Protein AF-A0A2V2DR79-F1 (afdb_monomer)

Radius of gyration: 22.85 Å; Cα contacts (8 Å, |Δi|>4): 329; chains: 1; bounding box: 55×42×64 Å

Mean predicted aligned error: 13.03 Å

Nearest PDB structures (foldseek):
  3mml-assembly2_E  TM=5.835E-01  e=1.183E-01  Mycolicibacterium smegmatis MC2 155
  5dud-assembly1_A  TM=5.842E-01  e=5.275E-01  Escherichia coli K-12
  5dud-assembly2_C  TM=5.756E-01  e=8.085E-01  Escherichia coli K-12
  3va7-assembly1_A  TM=4.469E-01  e=8.466E+00  Kluyveromyces lactis NRRL Y-1140

Sequence (185 aa):
MRKRQKTACKAVLAIAACAVLLAGCGDAAGSGGDGSVAVSQSAVQDTNSVATGAYPNDVKPMSNGKKARFMVNGEEVVLLLYQNSAADALLERTPLELSFFEASEGELQTDQLEEPLSLGKEQPGYDPIAGEAVLYAKWENLVIFTEDMPYSEDVVPIGVVISGLDVISNQTEDFTAILEQVTEE

Secondary structure (DSSP, 8-state):
--PPP---PPP-----------------------------------TTPPP--B-TTSPPP---S-EEEEEETTEEEEEEE-SSHHHHHHHTT-SEEEEEEEEETTEEEEPPPSS----TT----BB--TTEEEEETTTTEEEEESS----BTTEEEEEEEEE-HHHHHT--S-EEEEEEE----

pLDDT: mean 82.23, std 23.33, range [33.09, 98.75]

Structure (mmCIF, N/CA/C/O backbone):
data_AF-A0A2V2DR79-F1
#
_entry.id   AF-A0A2V2DR79-F1
#
loop_
_atom_site.group_PDB
_atom_site.id
_atom_site.type_symbol
_atom_site.label_atom_id
_atom_site.label_alt_id
_atom_site.label_comp_id
_atom_site.label_asym_id
_atom_site.label_entity_id
_atom_site.label_seq_id
_atom_site.pdbx_PDB_ins_code
_atom_site.Cartn_x
_atom_site.Cartn_y
_atom_site.Cartn_z
_atom_site.occupancy
_atom_site.B_iso_or_equiv
_atom_site.auth_seq_id
_atom_site.auth_comp_id
_atom_site.auth_asym_id
_atom_site.auth_atom_id
_atom_site.pdbx_PDB_model_num
ATOM 1 N N . MET A 1 1 ? -33.189 14.005 4.086 1.00 44.81 1 MET A N 1
ATOM 2 C CA . MET A 1 1 ? -34.039 12.802 3.927 1.00 44.81 1 MET A CA 1
ATOM 3 C C . MET A 1 1 ? -34.593 12.725 2.508 1.00 44.81 1 MET A C 1
ATOM 5 O O . MET A 1 1 ? -35.589 13.370 2.204 1.00 44.81 1 MET A O 1
ATOM 9 N N . ARG A 1 2 ? -33.936 11.981 1.614 1.00 42.50 2 ARG A N 1
ATOM 10 C CA . ARG A 1 2 ? -34.437 11.701 0.259 1.00 42.50 2 ARG A CA 1
ATOM 11 C C . ARG A 1 2 ? -34.316 10.196 0.027 1.00 42.50 2 ARG A C 1
ATOM 13 O O . ARG A 1 2 ? -33.215 9.683 -0.111 1.00 42.50 2 ARG A O 1
ATOM 20 N N . LYS A 1 3 ? -35.451 9.492 0.073 1.00 43.06 3 LYS A N 1
ATOM 21 C CA . LYS A 1 3 ? -35.553 8.056 -0.222 1.00 43.06 3 LYS A CA 1
ATOM 22 C C . LYS A 1 3 ? -35.271 7.851 -1.713 1.00 43.06 3 LYS A C 1
ATOM 24 O O . LYS A 1 3 ? -36.004 8.399 -2.531 1.00 43.06 3 LYS A O 1
ATOM 29 N N . ARG A 1 4 ? -34.249 7.068 -2.067 1.00 51.09 4 ARG A N 1
ATOM 30 C CA . ARG A 1 4 ? -34.073 6.546 -3.431 1.00 51.09 4 ARG A CA 1
ATOM 31 C C . ARG A 1 4 ? -34.519 5.087 -3.453 1.00 51.09 4 ARG A C 1
ATOM 33 O O . ARG A 1 4 ? -34.063 4.269 -2.659 1.00 51.09 4 ARG A O 1
ATOM 40 N N . GLN A 1 5 ? -35.519 4.826 -4.287 1.00 48.59 5 GLN A N 1
ATOM 41 C CA . GLN A 1 5 ? -36.174 3.536 -4.463 1.00 48.59 5 GLN A CA 1
ATOM 42 C C . GLN A 1 5 ? -35.228 2.555 -5.166 1.00 48.59 5 GLN A C 1
ATOM 44 O O . GLN A 1 5 ? -34.562 2.919 -6.131 1.00 48.59 5 GLN A O 1
ATOM 49 N N . LYS A 1 6 ? -35.186 1.314 -4.670 1.00 44.12 6 LYS A N 1
ATOM 50 C CA . LYS A 1 6 ? -34.455 0.192 -5.266 1.00 44.12 6 LYS A CA 1
ATOM 51 C C . LYS A 1 6 ? -35.309 -0.407 -6.383 1.00 44.12 6 LYS A C 1
ATOM 53 O O . LYS A 1 6 ? -36.375 -0.953 -6.099 1.00 44.12 6 LYS A O 1
ATOM 58 N N . THR A 1 7 ? -34.855 -0.322 -7.628 1.00 49.53 7 THR A N 1
ATOM 59 C CA . THR A 1 7 ? -35.484 -1.017 -8.758 1.00 49.53 7 THR A CA 1
ATOM 60 C C . THR A 1 7 ? -34.691 -2.288 -9.037 1.00 49.53 7 THR A C 1
ATOM 62 O O . THR A 1 7 ? -33.569 -2.237 -9.526 1.00 49.53 7 THR A O 1
ATOM 65 N N . ALA A 1 8 ? -35.266 -3.434 -8.674 1.00 47.78 8 ALA A N 1
ATOM 66 C CA . ALA A 1 8 ? -34.736 -4.750 -9.002 1.00 47.78 8 ALA A CA 1
ATOM 67 C C . ALA A 1 8 ? -35.090 -5.094 -10.457 1.00 47.78 8 ALA A C 1
ATOM 69 O O . ALA A 1 8 ? -36.268 -5.262 -10.778 1.00 47.78 8 ALA A O 1
ATOM 70 N N . CYS A 1 9 ? -34.089 -5.225 -11.329 1.00 42.16 9 CYS A N 1
ATOM 71 C CA . CYS A 1 9 ? -34.274 -5.818 -12.652 1.00 42.16 9 CYS A CA 1
ATOM 72 C C . CYS A 1 9 ? -34.035 -7.327 -12.571 1.00 42.16 9 CYS A C 1
ATOM 74 O O . CYS A 1 9 ? -32.964 -7.797 -12.195 1.00 42.16 9 CYS A O 1
ATOM 76 N N . LYS A 1 10 ? -35.096 -8.071 -12.885 1.00 38.59 10 LYS A N 1
ATOM 77 C CA . LYS A 1 10 ? -35.141 -9.529 -12.959 1.00 38.59 10 LYS A CA 1
ATOM 78 C C . LYS A 1 10 ? -34.387 -10.044 -14.188 1.00 38.59 10 LYS A C 1
ATOM 80 O O . LYS A 1 10 ? -34.342 -9.390 -15.225 1.00 38.59 10 LYS A O 1
ATOM 85 N N . ALA A 1 11 ? -33.870 -11.254 -14.014 1.00 40.09 11 ALA A N 1
ATOM 86 C CA . ALA A 1 11 ? -33.140 -12.090 -14.952 1.00 40.09 11 ALA A CA 1
ATOM 87 C C . ALA A 1 11 ? -33.755 -12.215 -16.356 1.00 40.09 11 ALA A C 1
ATOM 89 O O . ALA A 1 11 ? -34.973 -12.325 -16.502 1.00 40.09 11 ALA A O 1
ATOM 90 N N . VAL A 1 12 ? -32.884 -12.364 -17.358 1.00 47.16 12 VAL A N 1
ATOM 91 C CA . VAL A 1 12 ? -33.194 -13.072 -18.605 1.00 47.16 12 VAL A CA 1
ATOM 92 C C . VAL A 1 12 ? -32.067 -14.064 -18.884 1.00 47.16 12 VAL A C 1
ATOM 94 O O . VAL A 1 12 ? -30.929 -13.696 -19.151 1.00 47.16 12 VAL A O 1
ATOM 97 N N . LEU A 1 13 ? -32.429 -15.339 -18.772 1.00 37.78 13 LEU A N 1
ATOM 98 C CA . LEU A 1 13 ? -31.676 -16.513 -19.186 1.00 37.78 13 LEU A CA 1
ATOM 99 C C . LEU A 1 13 ? -31.891 -16.687 -20.699 1.00 37.78 13 LEU A C 1
ATOM 101 O O . LEU A 1 13 ? -33.039 -16.789 -21.130 1.00 37.78 13 LEU A O 1
ATOM 105 N N . ALA A 1 14 ? -30.828 -16.743 -21.500 1.00 42.12 14 ALA A N 1
ATOM 106 C CA . ALA A 1 14 ? -30.919 -17.116 -22.912 1.00 42.12 14 ALA A CA 1
ATOM 107 C C . ALA A 1 14 ? -29.910 -18.229 -23.215 1.00 42.12 14 ALA A C 1
ATOM 109 O O . ALA A 1 14 ? -28.708 -18.008 -23.321 1.00 42.12 14 ALA A O 1
ATOM 110 N N . ILE A 1 15 ? -30.443 -19.445 -23.316 1.00 44.50 15 ILE A N 1
ATOM 111 C CA . ILE A 1 15 ? -29.767 -20.636 -23.821 1.00 44.50 15 ILE A CA 1
ATOM 112 C C . ILE A 1 15 ? -29.844 -20.572 -25.348 1.00 44.50 15 ILE A C 1
ATOM 114 O O . ILE A 1 15 ? -30.942 -20.548 -25.901 1.00 44.50 15 ILE A O 1
ATOM 118 N N . ALA A 1 16 ? -28.702 -20.590 -26.030 1.00 50.94 16 ALA A N 1
ATOM 119 C CA . ALA A 1 16 ? -28.640 -20.847 -27.465 1.00 50.94 16 ALA A CA 1
ATOM 120 C C . ALA A 1 16 ? -27.524 -21.859 -27.744 1.00 50.94 16 ALA A C 1
ATOM 122 O O . ALA A 1 16 ? -26.346 -21.522 -27.815 1.00 50.94 16 ALA A O 1
ATOM 123 N N . ALA A 1 17 ? -27.924 -23.123 -27.868 1.00 42.44 17 ALA A N 1
ATOM 124 C CA . ALA A 1 17 ? -27.109 -24.180 -28.439 1.00 42.44 17 ALA A CA 1
ATOM 125 C C . ALA A 1 17 ? -27.241 -24.127 -29.968 1.00 42.44 17 ALA A C 1
ATOM 127 O O . ALA A 1 17 ? -28.353 -24.194 -30.487 1.00 42.44 17 ALA A O 1
ATOM 128 N N . CYS A 1 18 ? -26.119 -24.061 -30.682 1.00 42.16 18 CYS A N 1
ATOM 129 C CA . CYS A 1 18 ? -26.051 -24.422 -32.094 1.00 42.16 18 CYS A CA 1
ATOM 130 C C . CYS A 1 18 ? -24.764 -25.212 -32.317 1.00 42.16 18 CYS A C 1
ATOM 132 O O . CYS A 1 18 ? -23.662 -24.723 -32.082 1.00 42.16 18 CYS A O 1
ATOM 134 N N . ALA A 1 19 ? -24.937 -26.465 -32.713 1.00 47.09 19 ALA A N 1
ATOM 135 C CA . ALA A 1 19 ? -23.873 -27.399 -33.014 1.00 47.09 19 ALA A CA 1
ATOM 136 C C . ALA A 1 19 ? -23.639 -27.487 -34.532 1.00 47.09 19 ALA A C 1
ATOM 138 O O . ALA A 1 19 ? -24.543 -27.226 -35.322 1.00 47.09 19 ALA A O 1
ATOM 139 N N . VAL A 1 20 ? -22.459 -28.026 -34.863 1.00 48.06 20 VAL A N 1
ATOM 140 C CA . VAL A 1 20 ? -22.104 -28.807 -36.066 1.00 48.06 20 VAL A CA 1
ATOM 141 C C . VAL A 1 20 ? -21.301 -28.099 -37.180 1.00 48.06 20 VAL A C 1
ATOM 143 O O . VAL A 1 20 ? -21.844 -27.449 -38.061 1.00 48.06 20 VAL A O 1
ATOM 146 N N . LEU A 1 21 ? -19.985 -28.375 -37.107 1.00 46.75 21 LEU A N 1
ATOM 147 C CA . LEU A 1 21 ? -19.010 -28.851 -38.115 1.00 46.75 21 LEU A CA 1
ATOM 148 C C . LEU A 1 21 ? -18.843 -28.130 -39.464 1.00 46.75 21 LEU A C 1
ATOM 150 O O . LEU A 1 21 ? -19.772 -28.060 -40.257 1.00 46.75 21 LEU A O 1
ATOM 154 N N . LEU A 1 22 ? -17.577 -27.855 -39.812 1.00 51.50 22 LEU A N 1
ATOM 155 C CA . LEU A 1 22 ? -16.929 -28.387 -41.022 1.00 51.50 22 LEU A CA 1
ATOM 156 C C . LEU A 1 22 ? -15.400 -28.245 -40.941 1.00 51.50 22 LEU A C 1
ATOM 158 O O . LEU A 1 22 ? -14.863 -27.260 -40.442 1.00 51.50 22 LEU A O 1
ATOM 162 N N . ALA A 1 23 ? -14.730 -29.294 -41.407 1.00 53.31 23 ALA A N 1
ATOM 163 C CA . ALA A 1 23 ? -13.290 -29.472 -41.456 1.00 53.31 23 ALA A CA 1
ATOM 164 C C . ALA A 1 23 ? -12.606 -28.545 -42.473 1.00 53.31 23 ALA A C 1
ATOM 166 O O . ALA A 1 23 ? -13.157 -28.255 -43.533 1.00 53.31 23 ALA A O 1
ATOM 167 N N . GLY A 1 24 ? -11.358 -28.180 -42.181 1.00 48.56 24 GLY A N 1
ATOM 168 C CA . GLY A 1 24 ? -10.431 -27.580 -43.135 1.00 48.56 24 GLY A CA 1
ATOM 169 C C . GLY A 1 24 ? -8.993 -27.923 -42.757 1.00 48.56 24 GLY A C 1
ATOM 170 O O . GLY A 1 24 ? -8.372 -27.204 -41.984 1.00 48.56 24 GLY A O 1
ATOM 171 N N . CYS A 1 25 ? -8.478 -29.039 -43.280 1.00 55.59 25 CYS A N 1
ATOM 172 C CA . CYS A 1 25 ? -7.040 -29.301 -43.336 1.00 55.59 25 CYS A CA 1
ATOM 173 C C . CYS A 1 25 ? -6.452 -28.484 -44.489 1.00 55.59 25 CYS A C 1
ATOM 175 O O . CYS A 1 25 ? -6.919 -28.595 -45.622 1.00 55.59 25 CYS A O 1
ATOM 177 N N . GLY A 1 26 ? -5.431 -27.685 -44.201 1.00 45.34 26 GLY A N 1
ATOM 178 C CA . GLY A 1 26 ? -4.608 -27.021 -45.201 1.00 45.34 26 GLY A CA 1
ATOM 179 C C . GLY A 1 26 ? -3.142 -27.241 -44.865 1.00 45.34 26 GLY A C 1
ATOM 180 O O . GLY A 1 26 ? -2.595 -26.534 -44.026 1.00 45.34 26 GLY A O 1
ATOM 181 N N . ASP A 1 27 ? -2.528 -28.229 -45.512 1.00 40.53 27 ASP A N 1
ATOM 182 C CA . ASP A 1 27 ? -1.080 -28.393 -45.589 1.00 40.53 27 ASP A CA 1
ATOM 183 C C . ASP A 1 27 ? -0.526 -27.453 -46.669 1.00 40.53 27 ASP A C 1
ATOM 185 O O . ASP A 1 27 ? -0.927 -27.524 -47.832 1.00 40.53 27 ASP A O 1
ATOM 189 N N . ALA A 1 28 ? 0.435 -26.605 -46.308 1.00 47.38 28 ALA A N 1
ATOM 190 C CA . ALA A 1 28 ? 1.326 -25.966 -47.268 1.00 47.38 28 ALA A CA 1
ATOM 191 C C . ALA A 1 28 ? 2.752 -25.975 -46.711 1.00 47.38 28 ALA A C 1
ATOM 193 O O . ALA A 1 28 ? 3.119 -25.186 -45.842 1.00 47.38 28 ALA A O 1
ATOM 194 N N . ALA A 1 29 ? 3.550 -26.905 -47.229 1.00 39.22 29 ALA A N 1
ATOM 195 C CA . ALA A 1 29 ? 4.990 -26.936 -47.064 1.00 39.22 29 ALA A CA 1
ATOM 196 C C . ALA A 1 29 ? 5.635 -25.771 -47.835 1.00 39.22 29 ALA A C 1
ATOM 198 O O . ALA A 1 29 ? 5.405 -25.605 -49.032 1.00 39.22 29 ALA A O 1
ATOM 199 N N . GLY A 1 30 ? 6.488 -25.006 -47.155 1.00 38.94 30 GLY A N 1
ATOM 200 C CA . GLY A 1 30 ? 7.376 -24.008 -47.744 1.00 38.94 30 GLY A CA 1
ATOM 201 C C . GLY A 1 30 ? 8.691 -23.996 -46.971 1.00 38.94 30 GLY A C 1
ATOM 202 O O . GLY A 1 30 ? 8.726 -23.610 -45.808 1.00 38.94 30 GLY A O 1
ATOM 203 N N . SER A 1 31 ? 9.750 -24.492 -47.607 1.00 39.44 31 SER A N 1
ATOM 204 C CA . SER A 1 31 ? 11.113 -24.573 -47.079 1.00 39.44 31 SER A CA 1
ATOM 205 C C . SER A 1 31 ? 11.863 -23.260 -47.329 1.00 39.44 31 SER A C 1
ATOM 207 O O . SER A 1 31 ? 11.771 -22.704 -48.422 1.00 39.44 31 SER A O 1
ATOM 209 N N . GLY A 1 32 ? 12.632 -22.795 -46.344 1.00 37.03 32 GLY A N 1
ATOM 210 C CA . GLY A 1 32 ? 13.572 -21.681 -46.483 1.00 37.03 32 GLY A CA 1
ATOM 211 C C . GLY A 1 32 ? 14.070 -21.222 -45.116 1.00 37.03 32 GLY A C 1
ATOM 212 O O . GLY A 1 32 ? 13.336 -20.565 -44.387 1.00 37.03 32 GLY A O 1
ATOM 213 N N . GLY A 1 33 ? 15.280 -21.636 -44.742 1.00 38.00 33 GLY A N 1
ATOM 214 C CA . GLY A 1 33 ? 15.906 -21.258 -43.478 1.00 38.00 33 GLY A CA 1
ATOM 215 C C . GLY A 1 33 ? 16.548 -19.874 -43.521 1.00 38.00 33 GLY A C 1
ATOM 216 O O . GLY A 1 33 ? 16.983 -19.437 -44.5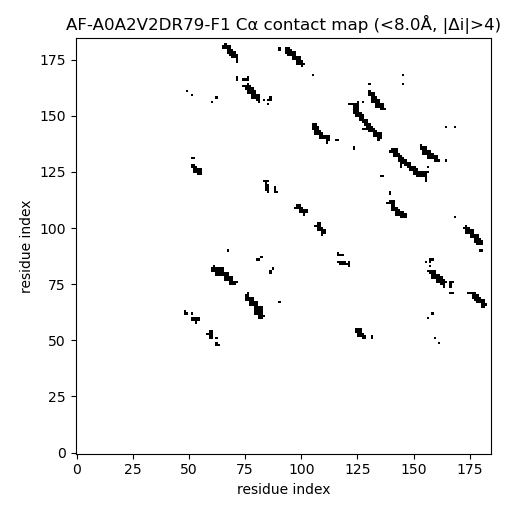78 1.00 38.00 33 GLY A O 1
ATOM 217 N N . ASP A 1 34 ? 16.653 -19.236 -42.358 1.00 36.34 34 ASP A N 1
ATOM 218 C CA . ASP A 1 34 ? 17.913 -18.670 -41.874 1.00 36.34 34 ASP A CA 1
ATOM 219 C C . ASP A 1 34 ? 17.830 -18.442 -40.357 1.00 36.34 34 ASP A C 1
ATOM 221 O O . ASP A 1 34 ? 16.747 -18.286 -39.790 1.00 36.34 34 ASP A O 1
ATOM 225 N N . GLY A 1 35 ? 18.977 -18.520 -39.692 1.00 49.31 35 GLY A N 1
ATOM 226 C CA . GLY A 1 35 ? 19.085 -18.588 -38.241 1.00 49.31 35 GLY A CA 1
ATOM 227 C C . GLY A 1 35 ? 18.548 -17.355 -37.515 1.00 49.31 35 GLY A C 1
ATOM 228 O O . GLY A 1 35 ? 19.025 -16.240 -37.697 1.00 49.31 35 GLY A O 1
ATOM 229 N N . SER A 1 36 ? 17.643 -17.590 -36.571 1.00 43.09 36 SER A N 1
ATOM 230 C CA . SER A 1 36 ? 17.577 -16.804 -35.347 1.00 43.09 36 SER A CA 1
ATOM 231 C C . SER A 1 36 ? 17.195 -17.742 -34.216 1.00 43.09 36 SER A C 1
ATOM 233 O O . SER A 1 36 ? 16.209 -18.476 -34.293 1.00 43.09 36 SER A O 1
ATOM 235 N N . VAL A 1 37 ? 18.043 -17.777 -33.196 1.00 40.97 37 VAL A N 1
ATOM 236 C CA . VAL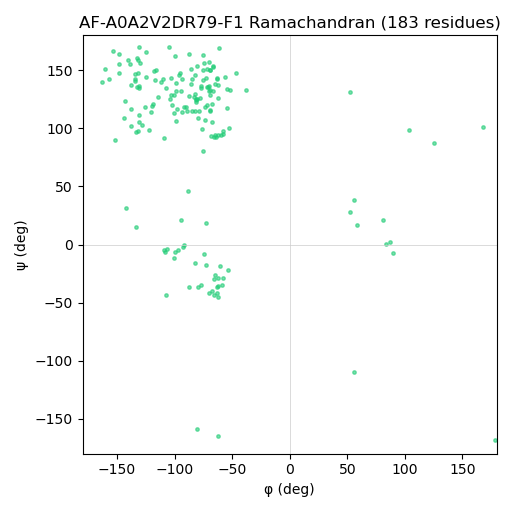 A 1 37 ? 17.829 -18.511 -31.956 1.00 40.97 37 VAL A CA 1
ATOM 237 C C . VAL A 1 37 ? 16.560 -17.983 -31.291 1.00 40.97 37 VAL A C 1
ATOM 239 O O . VAL A 1 37 ? 16.576 -16.992 -30.569 1.00 40.97 37 VAL A O 1
ATOM 242 N N . ALA A 1 38 ? 15.433 -18.642 -31.553 1.00 40.41 38 ALA A N 1
ATOM 243 C CA . ALA A 1 38 ? 14.236 -18.481 -30.752 1.00 40.41 38 ALA A CA 1
ATOM 244 C C . ALA A 1 38 ? 14.569 -19.012 -29.354 1.00 40.41 38 ALA A C 1
ATOM 246 O O . ALA A 1 38 ? 14.511 -20.218 -29.100 1.00 40.41 38 ALA A O 1
ATOM 247 N N . VAL A 1 39 ? 14.973 -18.109 -28.455 1.00 33.09 39 VAL A N 1
ATOM 248 C CA . VAL A 1 39 ? 14.897 -18.352 -27.018 1.00 33.09 39 VAL A CA 1
ATOM 249 C C . VAL A 1 39 ? 13.429 -18.636 -26.756 1.00 33.09 39 VAL A C 1
ATOM 251 O O . VAL A 1 39 ? 12.594 -17.737 -26.706 1.00 33.09 39 VAL A O 1
ATOM 254 N N . SER A 1 40 ? 13.113 -19.924 -26.689 1.00 39.50 40 SER A N 1
ATOM 255 C CA . SER A 1 40 ? 11.852 -20.404 -26.165 1.00 39.50 40 SER A CA 1
ATOM 256 C C . SER A 1 40 ? 11.868 -19.994 -24.705 1.00 39.50 40 SER A C 1
ATOM 258 O O . SER A 1 40 ? 12.469 -20.663 -23.867 1.00 39.50 40 SER A O 1
ATOM 260 N N . GLN A 1 41 ? 11.308 -18.820 -24.421 1.00 41.41 41 GLN A N 1
ATOM 261 C CA . GLN A 1 41 ? 10.982 -18.432 -23.068 1.00 41.41 41 GLN A CA 1
ATOM 262 C C . GLN A 1 41 ? 9.896 -19.405 -22.639 1.00 41.41 41 GLN A C 1
ATOM 264 O O . GLN A 1 41 ? 8.719 -19.238 -22.951 1.00 41.41 41 GLN A O 1
ATOM 269 N N . SER A 1 42 ? 10.334 -20.494 -22.012 1.00 43.34 42 SER A N 1
ATOM 270 C CA . SER A 1 42 ? 9.476 -21.356 -21.227 1.00 43.34 42 SER A CA 1
ATOM 271 C C . SER A 1 42 ? 8.757 -20.446 -20.245 1.00 43.34 42 SER A C 1
ATOM 273 O O . SER A 1 42 ? 9.339 -20.003 -19.256 1.00 43.34 42 SER A O 1
ATOM 275 N N . ALA A 1 43 ? 7.509 -20.112 -20.561 1.00 46.62 43 ALA A N 1
ATOM 276 C CA . ALA A 1 43 ? 6.583 -19.571 -19.597 1.00 46.62 43 ALA A CA 1
ATOM 277 C C . ALA A 1 43 ? 6.402 -20.671 -18.552 1.00 46.62 43 ALA A C 1
ATOM 279 O O . ALA A 1 43 ? 5.630 -21.612 -18.735 1.00 46.62 43 ALA A O 1
ATOM 280 N N . VAL A 1 44 ? 7.189 -20.591 -17.483 1.00 39.72 44 VAL A N 1
ATOM 281 C CA . VAL A 1 44 ? 6.807 -21.171 -16.205 1.00 39.72 44 VAL A CA 1
ATOM 282 C C . VAL A 1 44 ? 5.489 -20.502 -15.841 1.00 39.72 44 VAL A C 1
ATOM 284 O O . VAL A 1 44 ? 5.451 -19.366 -15.380 1.00 39.72 44 VAL A O 1
ATOM 287 N N . GLN A 1 45 ? 4.386 -21.166 -16.181 1.00 41.31 45 GLN A N 1
ATOM 288 C CA . GLN A 1 45 ? 3.083 -20.817 -15.649 1.00 41.31 45 GLN A CA 1
ATOM 289 C C . GLN A 1 45 ? 3.122 -21.181 -14.170 1.00 41.31 45 GLN A C 1
ATOM 291 O O . GLN A 1 45 ? 2.938 -22.336 -13.793 1.00 41.31 45 GLN A O 1
ATOM 296 N N . ASP A 1 46 ? 3.467 -20.185 -13.362 1.00 40.72 46 ASP A N 1
ATOM 297 C CA . ASP A 1 46 ? 3.451 -20.254 -11.913 1.00 40.72 46 ASP A CA 1
ATOM 298 C C . ASP A 1 46 ? 1.982 -20.373 -11.488 1.00 40.72 46 ASP A C 1
ATOM 300 O O . ASP A 1 46 ? 1.194 -19.432 -11.606 1.00 40.72 46 ASP A O 1
ATOM 304 N N . THR A 1 47 ? 1.567 -21.565 -11.065 1.00 38.59 47 THR A N 1
ATOM 305 C CA . THR A 1 47 ? 0.163 -21.910 -10.781 1.00 38.59 47 THR A CA 1
ATOM 306 C C . THR A 1 47 ? -0.385 -21.269 -9.495 1.00 38.59 47 THR A C 1
ATOM 308 O O . THR A 1 47 ? -1.394 -21.730 -8.976 1.00 38.59 47 THR A O 1
ATOM 311 N N . ASN A 1 48 ? 0.266 -20.214 -8.991 1.00 56.59 48 ASN A N 1
ATOM 312 C CA . ASN A 1 48 ? -0.068 -19.475 -7.768 1.00 56.59 48 ASN A CA 1
ATOM 313 C C . ASN A 1 48 ? -0.055 -17.939 -7.952 1.00 56.59 48 ASN A C 1
ATOM 315 O O . ASN A 1 48 ? -0.021 -17.207 -6.966 1.00 56.59 48 ASN A O 1
ATOM 319 N N . SER A 1 49 ? -0.057 -17.422 -9.186 1.00 73.81 49 SER A N 1
ATOM 320 C CA . SER A 1 49 ? -0.031 -15.968 -9.413 1.00 73.81 49 SER A CA 1
ATOM 321 C C . SER A 1 49 ? -1.373 -15.320 -9.038 1.00 73.81 49 SER A C 1
ATOM 323 O O . SER A 1 49 ? -2.421 -15.675 -9.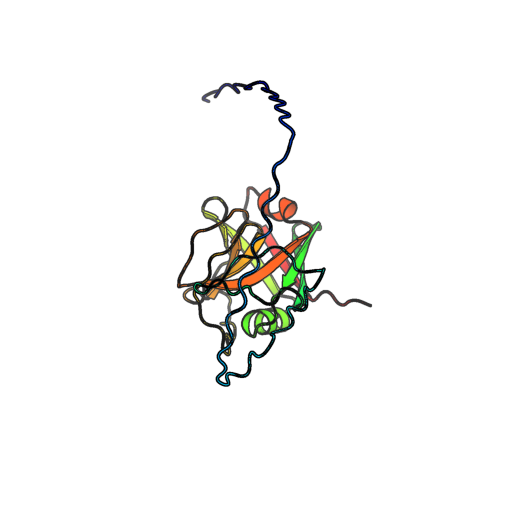580 1.00 73.81 49 SER A O 1
ATOM 325 N N . VAL A 1 50 ? -1.333 -14.383 -8.085 1.00 89.56 50 VAL A N 1
ATOM 326 C CA . VAL A 1 50 ? -2.469 -13.527 -7.705 1.00 89.56 50 VAL A CA 1
ATOM 327 C C . VAL A 1 50 ? -2.763 -12.555 -8.852 1.00 89.56 50 VAL A C 1
ATOM 329 O O . VAL A 1 50 ? -1.863 -12.204 -9.614 1.00 89.56 50 VAL A O 1
ATOM 332 N N . ALA A 1 51 ? -4.020 -12.135 -9.010 1.00 94.19 51 ALA A N 1
ATOM 333 C CA . ALA A 1 51 ? -4.348 -11.075 -9.957 1.00 94.19 51 ALA A CA 1
ATOM 334 C C . ALA A 1 51 ? -3.636 -9.772 -9.555 1.00 94.19 51 ALA A C 1
ATOM 336 O O . ALA A 1 51 ? -3.601 -9.417 -8.381 1.00 94.19 51 ALA A O 1
ATOM 337 N N . THR A 1 52 ? -3.076 -9.078 -10.539 1.00 96.94 52 THR A N 1
ATOM 338 C CA . THR A 1 52 ? -2.360 -7.809 -10.367 1.00 96.94 52 THR A CA 1
ATOM 339 C C . THR A 1 52 ? -2.704 -6.882 -11.522 1.00 96.94 52 THR A C 1
ATOM 341 O O . THR A 1 52 ? -3.030 -7.363 -12.623 1.00 96.94 52 THR A O 1
ATOM 344 N N . GLY A 1 53 ? -2.500 -5.590 -11.300 1.00 97.12 53 GLY A N 1
ATOM 345 C CA . GLY A 1 53 ? -2.309 -4.597 -12.339 1.00 97.12 53 GLY A CA 1
ATOM 346 C C . GLY A 1 53 ? -1.063 -4.837 -13.191 1.00 97.12 53 GLY A C 1
ATOM 347 O O . GLY A 1 53 ? -0.478 -5.936 -13.208 1.00 97.12 53 GLY A O 1
ATOM 348 N N . ALA A 1 54 ? -0.673 -3.810 -13.941 1.00 97.25 54 ALA A N 1
ATOM 349 C CA . ALA A 1 54 ? 0.450 -3.887 -14.866 1.00 97.25 54 ALA A CA 1
ATOM 350 C C . ALA A 1 54 ? 1.202 -2.558 -15.021 1.00 97.25 54 ALA A C 1
ATOM 352 O O . ALA A 1 54 ? 0.672 -1.466 -14.835 1.00 97.25 54 ALA A O 1
ATOM 353 N N . TYR A 1 55 ? 2.467 -2.667 -15.416 1.00 95.81 55 TYR A N 1
ATOM 354 C CA . TYR A 1 55 ? 3.254 -1.556 -15.945 1.00 95.81 55 TYR A CA 1
ATOM 355 C C . TYR A 1 55 ? 2.823 -1.234 -17.396 1.00 95.81 55 TYR A C 1
ATOM 357 O O . TYR A 1 55 ? 2.271 -2.111 -18.062 1.00 95.81 55 TYR A O 1
ATOM 365 N N . PRO A 1 56 ? 3.165 -0.053 -17.963 1.00 91.44 56 PRO A N 1
ATOM 366 C CA . PRO A 1 56 ? 2.766 0.363 -19.323 1.00 91.44 56 PRO A CA 1
ATOM 367 C C . PRO A 1 56 ? 3.095 -0.602 -20.468 1.00 91.44 56 PRO A C 1
ATOM 369 O O . PRO A 1 56 ? 2.503 -0.520 -21.538 1.00 91.44 56 PRO A O 1
ATOM 372 N N . ASN A 1 57 ? 4.067 -1.492 -20.265 1.00 92.31 57 ASN A N 1
ATOM 373 C CA . ASN A 1 57 ? 4.479 -2.498 -21.245 1.00 92.31 57 ASN A CA 1
ATOM 374 C C . ASN A 1 57 ? 3.776 -3.854 -21.030 1.00 92.31 57 ASN A C 1
ATOM 376 O O . ASN A 1 57 ? 4.324 -4.884 -21.421 1.00 92.31 57 ASN A O 1
ATOM 380 N N . ASP A 1 58 ? 2.636 -3.868 -20.332 1.00 92.00 58 ASP A N 1
ATOM 381 C CA . ASP A 1 58 ? 1.860 -5.056 -19.935 1.00 92.00 58 ASP A CA 1
ATOM 382 C C . ASP A 1 58 ? 2.636 -6.072 -19.074 1.00 92.00 58 ASP A C 1
ATOM 384 O O . ASP A 1 58 ? 2.244 -7.230 -18.905 1.00 92.00 58 ASP A O 1
ATOM 388 N N . VAL A 1 59 ? 3.759 -5.640 -18.497 1.00 93.88 59 VAL A N 1
ATOM 389 C CA . VAL A 1 59 ? 4.536 -6.438 -17.546 1.00 93.88 59 VAL A CA 1
ATOM 390 C C . VAL A 1 59 ? 3.814 -6.411 -16.201 1.00 93.88 59 VAL A C 1
ATOM 392 O O . VAL A 1 59 ? 3.399 -5.351 -15.743 1.00 93.88 59 VAL A O 1
ATOM 395 N N . LYS A 1 60 ? 3.683 -7.568 -15.552 1.00 95.56 60 LYS A N 1
ATOM 396 C CA . LYS A 1 60 ? 3.116 -7.690 -14.202 1.00 95.56 60 LYS A CA 1
ATOM 397 C C . LYS A 1 60 ? 4.224 -7.692 -13.144 1.00 95.56 60 LYS A C 1
ATOM 399 O O . LYS A 1 60 ? 5.308 -8.215 -13.422 1.00 95.56 60 LYS A O 1
ATOM 404 N N . PRO A 1 61 ? 3.975 -7.159 -11.937 1.00 95.31 61 PRO A N 1
ATOM 405 C CA . PRO A 1 61 ? 4.909 -7.290 -10.830 1.00 95.31 61 PRO A CA 1
ATOM 406 C C . PRO A 1 61 ? 5.011 -8.755 -10.384 1.00 95.31 61 PRO A C 1
ATOM 408 O O . PRO A 1 61 ? 4.095 -9.561 -10.561 1.00 95.31 61 PRO A O 1
ATOM 411 N N . MET A 1 62 ? 6.147 -9.122 -9.796 1.00 94.94 62 MET A N 1
ATOM 412 C CA . MET A 1 62 ? 6.393 -10.490 -9.332 1.00 94.94 62 MET A CA 1
ATOM 413 C C . MET A 1 62 ? 5.641 -10.761 -8.016 1.00 94.94 62 MET A C 1
ATOM 415 O O . MET A 1 62 ? 6.103 -10.387 -6.938 1.00 94.94 62 MET A O 1
ATOM 419 N N . SER A 1 63 ? 4.479 -11.418 -8.110 1.00 90.50 63 SER A N 1
ATOM 420 C CA . SER A 1 63 ? 3.497 -11.643 -7.031 1.00 90.50 63 SER A CA 1
ATOM 421 C C . SER A 1 63 ? 3.732 -12.909 -6.192 1.00 90.50 63 SER A C 1
ATOM 423 O O . SER A 1 63 ? 2.814 -13.694 -5.969 1.00 90.50 63 SER A O 1
ATOM 425 N N . ASN A 1 64 ? 4.964 -13.159 -5.768 1.00 88.62 64 ASN A N 1
ATOM 426 C CA . ASN A 1 64 ? 5.349 -14.311 -4.938 1.00 88.62 64 ASN A CA 1
ATOM 427 C C . ASN A 1 64 ? 6.412 -13.919 -3.898 1.00 88.62 64 ASN A C 1
ATOM 429 O O . ASN A 1 64 ? 7.288 -14.716 -3.560 1.00 88.62 64 ASN A O 1
ATOM 433 N N . GLY A 1 65 ? 6.367 -12.664 -3.444 1.00 91.94 65 GLY A N 1
ATOM 434 C CA . GLY A 1 65 ? 7.241 -12.152 -2.400 1.00 91.94 65 GLY A CA 1
ATOM 435 C C . GLY A 1 65 ? 6.772 -12.534 -0.996 1.00 91.94 65 GLY A C 1
ATOM 436 O O . GLY A 1 65 ? 6.043 -13.503 -0.777 1.00 91.94 65 GLY A O 1
ATOM 437 N N . LYS A 1 66 ? 7.243 -11.765 -0.016 1.00 96.19 66 LYS A N 1
ATOM 438 C CA . LYS A 1 66 ? 6.951 -11.982 1.403 1.00 96.19 66 LYS A CA 1
ATOM 439 C C . LYS A 1 66 ? 5.518 -11.564 1.731 1.00 96.19 66 LYS A C 1
ATOM 441 O O . LYS A 1 66 ? 4.937 -10.717 1.058 1.00 96.19 66 LYS A O 1
ATOM 446 N N . LYS A 1 67 ? 4.961 -12.128 2.800 1.00 97.31 67 LYS A N 1
ATOM 447 C CA . LYS A 1 67 ? 3.674 -11.682 3.336 1.00 97.31 67 LYS A CA 1
ATOM 448 C C . LYS A 1 67 ? 3.881 -10.650 4.436 1.00 97.31 67 LYS A C 1
ATOM 450 O O . LYS A 1 67 ? 4.791 -10.776 5.259 1.00 97.31 67 LYS A O 1
ATOM 455 N N . ALA A 1 68 ? 2.998 -9.668 4.461 1.00 97.88 68 ALA A N 1
ATOM 456 C CA . ALA A 1 68 ? 2.824 -8.750 5.572 1.00 97.88 68 ALA A CA 1
ATOM 457 C C . ALA A 1 68 ? 1.363 -8.774 6.019 1.00 97.88 68 ALA A C 1
ATOM 459 O O . ALA A 1 68 ? 0.496 -9.281 5.305 1.00 97.88 68 ALA A O 1
ATOM 460 N N . ARG A 1 69 ? 1.085 -8.226 7.194 1.00 98.00 69 ARG A N 1
ATOM 461 C CA . ARG A 1 69 ? -0.278 -8.048 7.678 1.00 98.00 69 ARG A CA 1
ATOM 462 C C . ARG A 1 69 ? -0.483 -6.667 8.264 1.00 98.00 69 ARG A C 1
ATOM 464 O O . ARG A 1 69 ? 0.427 -6.135 8.893 1.00 98.00 69 ARG A O 1
ATOM 471 N N . PHE A 1 70 ? -1.688 -6.144 8.106 1.00 98.25 70 PHE A N 1
ATOM 472 C CA . PHE A 1 70 ? -2.218 -5.074 8.933 1.00 98.25 70 PHE A CA 1
ATOM 473 C C . PHE A 1 70 ? -3.128 -5.657 10.007 1.00 98.25 70 PHE A C 1
ATOM 475 O O . PHE A 1 70 ? -3.951 -6.529 9.725 1.00 98.25 70 PHE A O 1
ATOM 482 N N . MET A 1 71 ? -3.018 -5.123 11.220 1.00 97.06 71 MET A N 1
ATOM 483 C CA . MET A 1 71 ? -4.016 -5.314 12.270 1.00 97.06 71 MET A CA 1
ATOM 484 C C . MET A 1 71 ? -4.907 -4.074 12.352 1.00 97.06 71 MET A C 1
ATOM 486 O O . MET A 1 71 ? -4.428 -3.012 12.746 1.00 97.06 71 MET A O 1
ATOM 490 N N . VAL A 1 72 ? -6.189 -4.213 12.006 1.00 95.44 72 VAL A N 1
ATOM 491 C CA . VAL A 1 72 ? -7.192 -3.134 12.022 1.00 95.44 72 VAL A CA 1
ATOM 492 C C . VAL A 1 72 ? -8.314 -3.538 12.967 1.00 95.44 72 VAL A C 1
ATOM 494 O O . VAL A 1 72 ? -9.001 -4.522 12.725 1.00 95.44 72 VAL A O 1
ATOM 497 N N . ASN A 1 73 ? -8.492 -2.824 14.081 1.00 91.38 73 ASN A N 1
ATOM 498 C CA . ASN A 1 73 ? -9.521 -3.137 15.088 1.00 91.38 73 ASN A CA 1
ATOM 499 C C . ASN A 1 73 ? -9.506 -4.599 15.601 1.00 91.38 73 ASN A C 1
ATOM 501 O O . ASN A 1 73 ? -10.526 -5.132 16.032 1.00 91.38 73 ASN A O 1
ATOM 505 N N . GLY A 1 74 ? -8.335 -5.247 15.590 1.00 91.81 74 GLY A N 1
ATOM 506 C CA . GLY A 1 74 ? -8.168 -6.654 15.974 1.00 91.81 74 GLY A CA 1
ATOM 507 C C . GLY A 1 74 ? -8.472 -7.667 14.863 1.00 91.81 74 GLY A C 1
ATOM 508 O O . GLY A 1 74 ? -8.324 -8.865 15.095 1.00 91.81 74 GLY A O 1
ATOM 509 N N . GLU A 1 75 ? -8.848 -7.204 13.672 1.00 96.94 75 GLU A N 1
ATOM 510 C CA . GLU A 1 75 ? -9.017 -8.010 12.465 1.00 96.94 75 GLU A CA 1
ATOM 511 C C . GLU A 1 75 ? -7.748 -7.955 11.601 1.00 96.94 75 GLU A C 1
ATOM 513 O O . GLU A 1 75 ? -7.036 -6.948 11.570 1.00 96.94 75 GLU A O 1
ATOM 518 N N . GLU A 1 76 ? -7.441 -9.065 10.930 1.00 97.56 76 GLU A N 1
ATOM 519 C CA . GLU A 1 76 ? -6.216 -9.230 10.144 1.00 97.56 76 GLU A CA 1
ATOM 520 C C . GLU A 1 76 ? -6.487 -8.997 8.654 1.00 97.56 76 GLU A C 1
ATOM 522 O O . GLU A 1 76 ? -7.405 -9.580 8.072 1.00 97.56 76 GLU A O 1
ATOM 527 N N . VAL A 1 77 ? -5.632 -8.190 8.026 1.00 98.44 77 VAL A N 1
ATOM 528 C CA . VAL A 1 77 ? -5.600 -7.972 6.576 1.00 98.44 77 VAL A CA 1
ATOM 529 C C . VAL A 1 77 ? -4.237 -8.392 6.065 1.00 98.44 77 VAL A C 1
ATOM 531 O O . VAL A 1 77 ? -3.223 -7.843 6.484 1.00 98.44 77 VAL A O 1
ATOM 534 N N . VAL A 1 78 ? -4.192 -9.375 5.171 1.00 98.19 78 VAL A N 1
ATOM 535 C CA . VAL A 1 78 ? -2.937 -9.985 4.715 1.00 98.19 78 VAL A CA 1
ATOM 536 C C . VAL A 1 78 ? -2.582 -9.469 3.332 1.00 98.19 78 VAL A C 1
ATOM 538 O O . VAL A 1 78 ? -3.382 -9.561 2.402 1.00 98.19 78 VAL A O 1
ATOM 541 N N . LEU A 1 79 ? -1.350 -8.989 3.192 1.00 98.19 79 LEU A N 1
ATOM 542 C CA . LEU A 1 79 ? -0.768 -8.521 1.946 1.00 98.19 79 LEU A CA 1
ATOM 543 C C . LEU A 1 79 ? 0.260 -9.529 1.450 1.00 98.19 79 LEU A C 1
A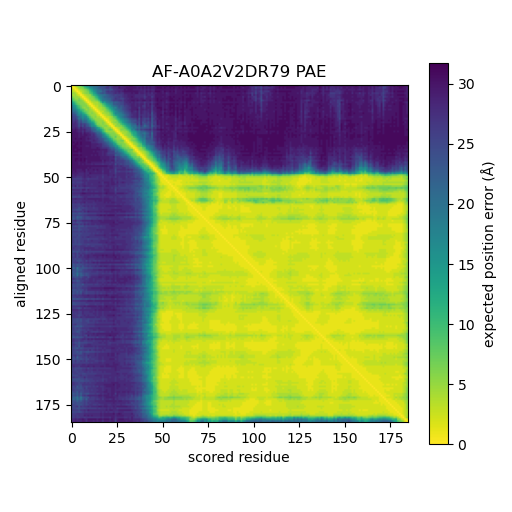TOM 545 O O . LEU A 1 79 ? 1.122 -9.981 2.206 1.00 98.19 79 LEU A O 1
ATOM 549 N N . LEU A 1 80 ? 0.205 -9.833 0.159 1.00 97.62 80 LEU A N 1
ATOM 550 C CA . LEU A 1 80 ? 1.312 -10.434 -0.565 1.00 97.62 80 LEU A CA 1
ATOM 551 C C . LEU A 1 80 ? 2.123 -9.316 -1.211 1.00 97.62 80 LEU A C 1
ATOM 553 O O . LEU A 1 80 ? 1.626 -8.616 -2.091 1.00 97.62 80 LEU A O 1
ATOM 557 N N . LEU A 1 81 ? 3.361 -9.143 -0.764 1.00 97.88 81 LEU A N 1
ATOM 558 C CA . LEU A 1 81 ? 4.246 -8.109 -1.277 1.00 97.88 81 LEU A CA 1
ATOM 559 C C . LEU A 1 81 ? 4.924 -8.554 -2.570 1.00 97.88 81 LEU A C 1
ATOM 561 O O . LEU A 1 81 ? 5.243 -9.733 -2.759 1.00 97.88 81 LEU A O 1
ATOM 565 N N . TYR A 1 82 ? 5.153 -7.596 -3.461 1.00 97.62 82 TYR A N 1
ATOM 566 C CA . TYR A 1 82 ? 5.868 -7.832 -4.706 1.00 97.62 82 TYR A CA 1
ATOM 567 C C . TYR A 1 82 ? 7.371 -7.967 -4.470 1.00 97.62 82 TYR A C 1
ATOM 569 O O . TYR A 1 82 ? 7.922 -7.377 -3.543 1.00 97.62 82 TYR A O 1
ATOM 577 N N . GLN A 1 83 ? 8.056 -8.754 -5.307 1.00 96.00 83 GLN A N 1
ATOM 578 C CA . GLN A 1 83 ? 9.521 -8.841 -5.259 1.00 96.00 83 GLN A CA 1
ATOM 579 C C . GLN A 1 83 ? 10.154 -7.587 -5.869 1.00 96.00 83 GLN A C 1
ATOM 581 O O . GLN A 1 83 ? 10.561 -7.588 -7.032 1.00 96.00 83 GLN A O 1
ATOM 586 N N . ASN A 1 84 ? 10.221 -6.514 -5.086 1.00 95.75 84 ASN A N 1
ATOM 587 C CA . ASN A 1 84 ? 10.879 -5.277 -5.471 1.00 95.75 84 ASN A CA 1
ATOM 588 C C . ASN A 1 84 ? 11.488 -4.539 -4.270 1.00 95.75 84 ASN A C 1
ATOM 590 O O . ASN A 1 84 ? 11.155 -4.802 -3.115 1.00 95.75 84 ASN A O 1
ATOM 594 N N . SER A 1 85 ? 12.390 -3.592 -4.552 1.00 96.12 85 SER A N 1
ATOM 595 C CA . SER A 1 85 ? 13.120 -2.870 -3.503 1.00 96.12 85 SER A CA 1
ATOM 596 C C . SER A 1 85 ? 12.233 -1.983 -2.630 1.00 96.12 85 SER A C 1
ATOM 598 O O . SER A 1 85 ? 12.548 -1.808 -1.457 1.00 96.12 85 SER A O 1
ATOM 600 N N . ALA A 1 86 ? 11.131 -1.450 -3.164 1.00 96.88 86 ALA A N 1
ATOM 601 C CA . ALA A 1 86 ? 10.224 -0.602 -2.395 1.00 96.88 86 ALA A CA 1
ATOM 602 C C . ALA A 1 86 ? 9.449 -1.410 -1.336 1.00 96.88 86 ALA A C 1
ATOM 604 O O . ALA A 1 86 ? 9.321 -0.976 -0.192 1.00 96.88 86 ALA A O 1
ATOM 605 N N . ALA A 1 87 ? 8.985 -2.609 -1.693 1.00 97.38 87 ALA A N 1
ATOM 606 C CA . ALA A 1 87 ? 8.310 -3.526 -0.785 1.00 97.38 87 ALA A CA 1
ATOM 607 C C . ALA A 1 87 ? 9.256 -4.084 0.292 1.00 97.38 87 ALA A C 1
ATOM 609 O O . ALA A 1 87 ? 8.873 -4.165 1.461 1.00 97.38 87 ALA A O 1
ATOM 610 N N . ASP A 1 88 ? 10.501 -4.410 -0.073 1.00 96.81 88 ASP A N 1
ATOM 611 C CA . ASP A 1 88 ? 11.531 -4.806 0.895 1.00 96.81 88 ASP A CA 1
ATOM 612 C C . ASP A 1 88 ? 11.835 -3.667 1.883 1.00 96.81 88 ASP A C 1
ATOM 614 O O . ASP A 1 88 ? 11.847 -3.893 3.094 1.00 96.81 88 ASP A O 1
ATOM 618 N N . ALA A 1 89 ? 11.989 -2.432 1.391 1.00 97.00 89 ALA A N 1
ATOM 619 C CA . ALA A 1 89 ? 12.216 -1.260 2.236 1.00 97.00 89 ALA A CA 1
ATOM 620 C C . ALA A 1 89 ? 11.044 -0.989 3.194 1.00 97.00 89 ALA A C 1
ATOM 622 O O . ALA A 1 89 ? 11.264 -0.571 4.329 1.00 97.00 89 ALA A O 1
ATOM 623 N N . LEU A 1 90 ? 9.799 -1.238 2.769 1.00 97.25 90 LEU A N 1
ATOM 624 C CA . LEU A 1 90 ? 8.638 -1.134 3.653 1.00 97.25 90 LEU A CA 1
ATOM 625 C C . LEU A 1 90 ? 8.686 -2.193 4.768 1.00 97.25 90 LEU A C 1
ATOM 627 O O . LEU A 1 90 ? 8.441 -1.872 5.930 1.00 97.25 90 LEU A O 1
ATOM 631 N N . LEU A 1 91 ? 9.033 -3.443 4.437 1.00 96.19 91 LEU A N 1
ATOM 632 C CA . LEU A 1 91 ? 9.134 -4.525 5.422 1.00 96.19 91 LEU A CA 1
ATOM 633 C C . LEU A 1 91 ? 10.216 -4.294 6.473 1.00 96.19 91 LEU A C 1
ATOM 635 O O . LEU A 1 91 ? 10.014 -4.636 7.638 1.00 96.19 91 LEU A O 1
ATOM 639 N N . GLU A 1 92 ? 11.349 -3.711 6.085 1.00 96.56 92 GLU A N 1
ATOM 640 C CA . GLU A 1 92 ? 12.447 -3.385 7.004 1.00 96.56 92 GLU A CA 1
ATOM 641 C C . GLU A 1 92 ? 12.033 -2.401 8.109 1.00 96.56 92 GLU A C 1
ATOM 643 O O . GLU A 1 92 ? 12.693 -2.331 9.145 1.00 96.56 92 GLU A O 1
ATOM 648 N N . ARG A 1 93 ? 10.923 -1.676 7.921 1.00 95.81 93 ARG A N 1
ATOM 649 C CA . ARG A 1 93 ? 10.365 -0.749 8.914 1.00 95.81 93 ARG A CA 1
ATOM 650 C C . ARG A 1 93 ? 9.333 -1.385 9.839 1.00 95.81 93 ARG A C 1
ATOM 652 O O . ARG A 1 93 ? 8.802 -0.690 10.697 1.00 95.81 93 ARG A O 1
ATOM 659 N N . THR A 1 94 ? 9.030 -2.673 9.681 1.00 96.00 94 THR A N 1
ATOM 660 C CA . THR A 1 94 ? 8.062 -3.348 10.554 1.00 96.00 94 THR A CA 1
ATOM 661 C C . THR A 1 94 ? 8.630 -3.586 11.969 1.00 96.00 94 THR A C 1
ATOM 663 O O . THR A 1 94 ? 9.814 -3.904 12.104 1.00 96.00 94 THR A O 1
ATOM 666 N N . PRO A 1 95 ? 7.811 -3.466 13.037 1.00 96.62 95 PRO A N 1
ATOM 667 C CA . PRO A 1 95 ? 6.410 -3.042 13.020 1.00 96.62 95 PRO A CA 1
ATOM 668 C C . PRO A 1 95 ? 6.260 -1.539 12.727 1.00 96.62 95 PRO A C 1
ATOM 670 O O . PRO A 1 95 ? 6.965 -0.722 13.315 1.00 96.62 95 PRO A O 1
ATOM 673 N N . LEU A 1 96 ? 5.320 -1.185 11.844 1.00 96.56 96 LEU A N 1
ATOM 674 C CA . LEU A 1 96 ? 5.065 0.200 11.429 1.00 96.56 96 LEU A CA 1
ATOM 675 C C . LEU A 1 96 ? 3.593 0.558 11.642 1.00 96.56 96 LEU A C 1
ATOM 677 O O . LEU A 1 96 ? 2.716 -0.055 11.039 1.00 96.56 96 LEU A O 1
ATOM 681 N N . GLU A 1 97 ? 3.322 1.548 12.489 1.00 96.88 97 GLU A N 1
ATOM 682 C CA . GLU A 1 97 ? 1.973 2.089 12.682 1.00 96.88 97 GLU A CA 1
ATOM 683 C C . GLU A 1 97 ? 1.649 3.104 11.576 1.00 96.88 97 GLU A C 1
ATOM 685 O O . GLU A 1 97 ? 2.441 4.005 11.303 1.00 96.88 97 GLU A O 1
ATOM 690 N N . LEU A 1 98 ? 0.493 2.947 10.931 1.00 97.62 98 LEU A N 1
ATOM 691 C CA . LEU A 1 98 ? 0.008 3.797 9.846 1.00 97.62 98 LEU A CA 1
ATOM 692 C C . LEU A 1 98 ? -1.435 4.217 10.121 1.00 97.62 98 LEU A C 1
ATOM 694 O O . LEU A 1 98 ? -2.267 3.386 10.481 1.00 97.62 98 LEU A O 1
ATOM 698 N N . SER A 1 99 ? -1.743 5.489 9.894 1.00 98.00 99 SER A N 1
ATOM 699 C CA . SER A 1 99 ? -3.115 6.005 9.905 1.00 98.00 99 SER A CA 1
ATOM 700 C C . SER A 1 99 ? -3.606 6.146 8.473 1.00 98.00 99 SER A C 1
ATOM 702 O O . SER A 1 99 ? -2.913 6.753 7.661 1.00 98.00 99 SER A O 1
ATOM 704 N N . PHE A 1 100 ? -4.778 5.594 8.176 1.00 98.62 100 PHE A N 1
ATOM 705 C CA . PHE A 1 100 ? -5.426 5.647 6.871 1.00 98.62 100 PHE A CA 1
ATOM 706 C C . PHE A 1 100 ? -6.693 6.500 6.925 1.00 98.62 100 PHE A C 1
ATOM 708 O O . PHE A 1 100 ? -7.483 6.387 7.863 1.00 98.62 100 PHE A O 1
ATOM 715 N N . PHE A 1 101 ? -6.902 7.290 5.878 1.00 98.31 101 PHE A N 1
ATOM 716 C CA . PHE A 1 101 ? -8.130 8.028 5.597 1.00 98.31 101 PHE A CA 1
ATOM 717 C C . PHE A 1 101 ? -8.566 7.776 4.148 1.00 98.31 101 PHE A C 1
ATOM 719 O O . PHE A 1 101 ? -7.747 7.439 3.292 1.00 98.31 101 PHE A O 1
ATOM 726 N N . GLU A 1 102 ? -9.854 7.943 3.851 1.00 97.88 102 GLU A N 1
ATOM 727 C CA . GLU A 1 102 ? -10.351 7.873 2.472 1.00 97.88 102 GLU A CA 1
ATOM 728 C C . GLU A 1 102 ? -10.077 9.208 1.757 1.00 97.88 102 GLU A C 1
ATOM 730 O O . GLU A 1 102 ? -10.684 10.236 2.070 1.00 97.88 102 GLU A O 1
ATOM 735 N N . ALA A 1 103 ? -9.133 9.215 0.812 1.00 96.62 103 ALA A N 1
ATOM 736 C CA . ALA A 1 103 ? -8.781 10.408 0.036 1.00 96.62 103 ALA A CA 1
ATOM 737 C C . ALA A 1 103 ? -9.777 10.659 -1.108 1.00 96.62 103 ALA A C 1
ATOM 739 O O . ALA A 1 103 ? -10.108 11.806 -1.431 1.00 96.62 103 ALA A O 1
ATOM 740 N N . SER A 1 104 ? -10.259 9.576 -1.712 1.00 96.38 104 SER A N 1
ATOM 741 C CA . SER A 1 104 ? -11.293 9.547 -2.739 1.00 96.38 104 SER A CA 1
ATOM 742 C C . SER A 1 104 ? -12.015 8.193 -2.696 1.00 96.38 104 SER A C 1
ATOM 744 O O . SER A 1 104 ? -11.554 7.276 -2.019 1.00 96.38 104 SER A O 1
ATOM 746 N N . GLU A 1 105 ? -13.167 8.069 -3.366 1.00 96.00 105 GLU A N 1
ATOM 747 C CA . GLU A 1 105 ? -13.908 6.798 -3.425 1.00 96.00 105 GLU A CA 1
ATOM 748 C C . GLU A 1 105 ? -12.980 5.689 -3.940 1.00 96.00 105 GLU A C 1
ATOM 750 O O . GLU A 1 105 ? -12.465 5.773 -5.053 1.00 96.00 105 GLU A O 1
ATOM 755 N N . GLY A 1 106 ? -12.739 4.681 -3.102 1.00 96.81 106 GLY A N 1
ATOM 756 C CA . GLY A 1 106 ? -11.858 3.567 -3.437 1.00 96.81 106 GLY A CA 1
ATOM 757 C C . GLY A 1 106 ? -10.368 3.772 -3.123 1.00 96.81 106 GLY A C 1
ATOM 758 O O . GLY A 1 106 ? -9.575 2.882 -3.423 1.00 96.81 106 GLY A O 1
ATOM 759 N N . GLU A 1 107 ? -9.961 4.898 -2.529 1.00 98.00 107 GLU A N 1
ATOM 760 C CA . GLU A 1 107 ? -8.558 5.258 -2.271 1.00 98.00 107 GLU A CA 1
ATOM 761 C C . GLU A 1 107 ? -8.299 5.498 -0.776 1.00 98.00 107 GLU A C 1
ATOM 763 O O . GLU A 1 107 ? -8.545 6.584 -0.245 1.00 98.00 107 GLU A O 1
ATOM 768 N N . LEU A 1 108 ? -7.767 4.479 -0.093 1.00 98.50 108 LEU A N 1
ATOM 769 C CA . LEU A 1 108 ? -7.354 4.573 1.307 1.00 98.50 108 LEU A CA 1
ATOM 770 C C . LEU A 1 108 ? -5.885 4.979 1.380 1.00 98.50 108 LEU A C 1
ATOM 772 O O . LEU A 1 108 ? -5.015 4.243 0.921 1.00 98.50 108 LEU A O 1
ATOM 776 N N . GLN A 1 109 ? -5.596 6.124 1.983 1.00 98.25 109 GLN A N 1
ATOM 777 C CA . GLN A 1 109 ? -4.287 6.763 1.946 1.00 98.25 109 GLN A CA 1
ATOM 778 C C . GLN A 1 109 ? -3.748 7.041 3.352 1.00 98.25 109 GLN A C 1
ATOM 780 O O . GLN A 1 109 ? -4.498 7.422 4.246 1.00 98.25 109 GLN A O 1
ATOM 785 N N . THR A 1 110 ? -2.432 6.904 3.529 1.00 98.50 110 THR A N 1
ATOM 786 C CA . THR A 1 110 ? -1.721 7.418 4.705 1.00 98.50 110 THR A CA 1
ATOM 787 C C . THR A 1 110 ? -1.278 8.869 4.536 1.00 98.50 110 THR A C 1
ATOM 789 O O . THR A 1 110 ? -1.155 9.384 3.421 1.00 98.50 110 THR A O 1
ATOM 792 N N . ASP A 1 111 ? -0.921 9.519 5.641 1.00 97.06 111 ASP A N 1
ATOM 793 C CA . ASP A 1 111 ? -0.027 10.678 5.578 1.00 97.06 111 ASP A CA 1
ATOM 794 C C . ASP A 1 111 ? 1.345 10.290 4.987 1.00 97.06 111 ASP A C 1
ATOM 796 O O . ASP A 1 111 ? 1.667 9.108 4.809 1.00 97.06 111 ASP A O 1
ATOM 800 N N . GLN A 1 112 ? 2.163 11.299 4.677 1.00 97.06 112 GLN A N 1
ATOM 801 C CA . GLN A 1 112 ? 3.556 11.096 4.281 1.00 97.06 112 GLN A CA 1
ATOM 802 C C . GLN A 1 112 ? 4.299 10.268 5.343 1.00 97.06 112 GLN A C 1
ATOM 804 O O . GLN A 1 112 ? 4.217 10.559 6.538 1.00 97.06 112 GLN A O 1
ATOM 809 N N . LEU A 1 113 ? 5.053 9.258 4.906 1.00 95.56 113 LEU A N 1
ATOM 810 C CA . LEU A 1 113 ? 5.911 8.467 5.783 1.00 95.56 113 LEU A CA 1
ATOM 811 C C . LEU A 1 113 ? 7.004 9.351 6.398 1.00 95.56 113 LEU A C 1
ATOM 813 O O . LEU A 1 113 ? 7.591 10.191 5.723 1.00 95.56 113 LEU A O 1
ATOM 817 N N . GLU A 1 114 ? 7.344 9.113 7.668 1.00 92.38 114 GLU A N 1
ATOM 818 C CA . GLU A 1 114 ? 8.347 9.923 8.386 1.00 92.38 114 GLU A CA 1
ATOM 819 C C . GLU A 1 114 ? 9.726 9.934 7.711 1.00 92.38 114 GLU A C 1
ATOM 821 O O . GLU A 1 114 ? 10.481 10.898 7.825 1.00 92.38 114 GLU A O 1
ATOM 826 N N . GLU A 1 115 ? 10.048 8.850 7.004 1.00 91.38 115 GLU A N 1
ATOM 827 C CA . GLU A 1 115 ? 11.250 8.745 6.181 1.00 91.38 115 GLU A CA 1
ATOM 828 C C . GLU A 1 115 ? 10.877 8.146 4.819 1.00 91.38 115 GLU A C 1
ATOM 830 O O . GLU A 1 115 ? 10.049 7.227 4.779 1.00 91.38 115 GLU A O 1
ATOM 835 N N . PRO A 1 116 ? 11.490 8.606 3.717 1.00 92.25 116 PRO A N 1
ATOM 836 C CA . PRO A 1 116 ? 11.244 8.047 2.395 1.00 92.25 116 PRO A CA 1
ATOM 837 C C . PRO A 1 116 ? 11.676 6.582 2.307 1.00 92.25 116 PRO A C 1
ATOM 839 O O . PRO A 1 116 ? 12.721 6.192 2.834 1.00 92.25 116 PRO A O 1
ATOM 842 N N . LEU A 1 117 ? 10.913 5.770 1.572 1.00 94.75 117 LEU A N 1
ATOM 843 C CA . LEU A 1 117 ?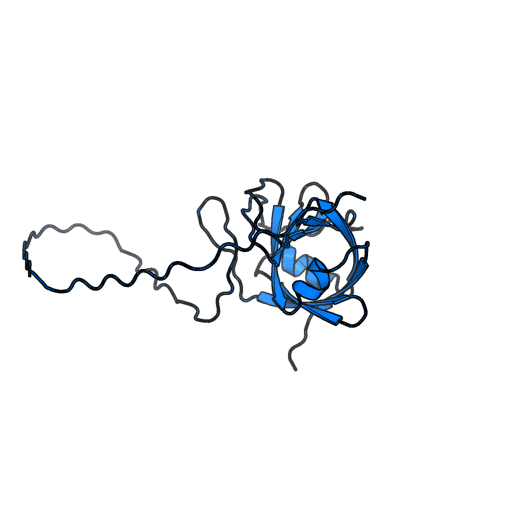 11.334 4.411 1.232 1.00 94.75 117 LEU A CA 1
ATOM 844 C C . LEU A 1 117 ? 12.403 4.435 0.136 1.00 94.75 117 LEU A C 1
ATOM 846 O O . LEU A 1 117 ? 12.322 5.190 -0.834 1.00 94.75 117 LEU A O 1
ATOM 850 N N . SER A 1 118 ? 13.390 3.548 0.251 1.00 95.00 118 SER A N 1
ATOM 851 C CA . SER A 1 118 ? 14.343 3.319 -0.833 1.00 95.00 118 SER A CA 1
ATOM 852 C C . SER A 1 118 ? 13.647 2.623 -2.003 1.00 95.00 118 SER A C 1
ATOM 854 O O . SER A 1 118 ? 13.229 1.474 -1.891 1.00 95.00 118 SER A O 1
ATOM 856 N N . LEU A 1 119 ? 13.558 3.298 -3.152 1.00 95.19 119 LEU A N 1
ATOM 857 C CA . LEU A 1 119 ? 12.958 2.714 -4.359 1.00 95.19 119 LEU A CA 1
ATOM 858 C C . LEU A 1 119 ? 13.930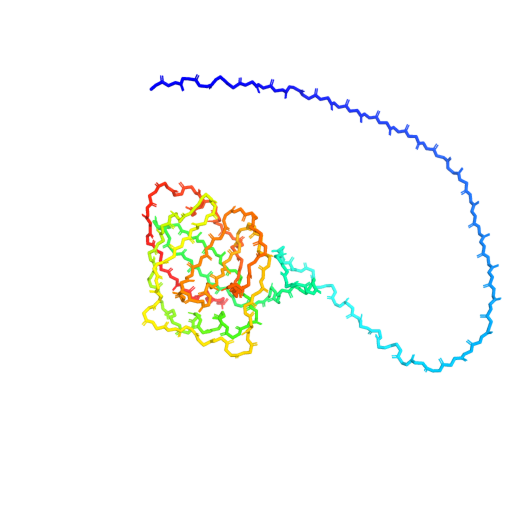 1.828 -5.142 1.00 95.19 119 LEU A C 1
ATOM 860 O O . LEU A 1 119 ? 13.503 1.040 -5.980 1.00 95.19 119 LEU A O 1
ATOM 864 N N . GLY A 1 120 ? 15.237 1.913 -4.877 1.00 94.00 120 GLY A N 1
ATOM 865 C CA . GLY A 1 120 ? 16.252 1.139 -5.589 1.00 94.00 120 GLY A CA 1
ATOM 866 C C . GLY A 1 120 ? 16.197 1.350 -7.106 1.00 94.00 120 GLY 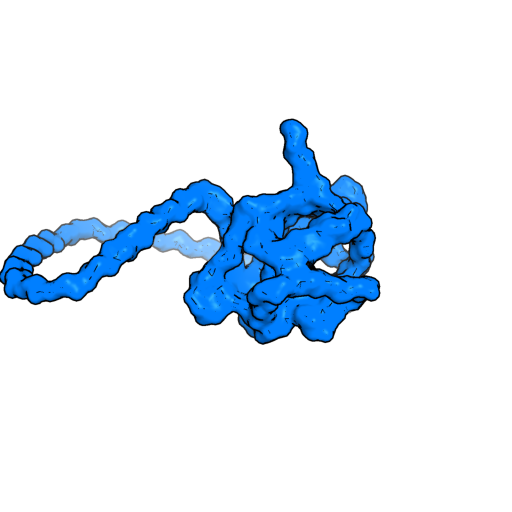A C 1
ATOM 867 O O . GLY A 1 120 ? 16.588 2.406 -7.599 1.00 94.00 120 GLY A O 1
ATOM 868 N N . LYS A 1 121 ? 15.767 0.320 -7.846 1.00 90.94 121 LYS A N 1
ATOM 869 C CA . LYS A 1 121 ? 15.608 0.364 -9.314 1.00 90.94 121 LYS A CA 1
ATOM 870 C C . LYS A 1 121 ? 14.164 0.582 -9.767 1.00 90.94 121 LYS A C 1
ATOM 872 O O . LYS A 1 121 ? 13.947 0.721 -10.971 1.00 90.94 121 LYS A O 1
ATOM 877 N N . GLU A 1 122 ? 13.214 0.583 -8.838 1.00 92.38 122 GLU A N 1
ATOM 878 C CA . GLU A 1 122 ? 11.806 0.777 -9.155 1.00 92.38 122 GLU A CA 1
ATOM 879 C C . GLU A 1 122 ? 11.576 2.179 -9.708 1.00 92.38 122 GLU A C 1
ATOM 881 O O . GLU A 1 122 ? 12.136 3.165 -9.222 1.00 92.38 122 GLU A O 1
ATOM 886 N N . GLN A 1 123 ? 10.749 2.249 -10.745 1.00 92.50 123 GLN A N 1
ATOM 887 C CA . GLN A 1 123 ? 10.291 3.500 -11.331 1.00 92.50 123 GLN A CA 1
ATOM 888 C C . GLN A 1 123 ? 8.777 3.581 -11.160 1.00 92.50 123 GLN A C 1
ATOM 890 O O . GLN A 1 123 ? 8.106 2.551 -11.284 1.00 92.50 123 GLN A O 1
ATOM 895 N N . PRO A 1 124 ? 8.236 4.771 -10.866 1.00 96.44 124 PRO A N 1
ATOM 896 C CA . PRO A 1 124 ? 6.799 4.952 -10.804 1.00 96.44 124 PRO A CA 1
ATOM 897 C C . PRO A 1 124 ? 6.189 4.861 -12.212 1.00 96.44 124 PRO A C 1
ATOM 899 O O . PRO A 1 124 ? 6.883 5.049 -13.216 1.00 96.44 124 PRO A O 1
ATOM 902 N N . GLY A 1 125 ? 4.900 4.535 -12.279 1.00 97.62 125 GLY A N 1
ATOM 903 C CA . GLY A 1 125 ? 4.204 4.240 -13.530 1.00 97.62 125 GLY A CA 1
ATOM 904 C C . GLY A 1 125 ? 3.531 2.878 -13.476 1.00 97.62 125 GLY A C 1
ATOM 905 O O . GLY A 1 125 ? 4.111 1.883 -13.909 1.00 97.62 125 GLY A O 1
ATOM 906 N N . TYR A 1 126 ? 2.302 2.827 -12.969 1.00 98.31 126 TYR A N 1
ATOM 907 C CA . TYR A 1 126 ? 1.577 1.572 -12.781 1.00 98.31 126 TYR A CA 1
ATOM 908 C C . TYR A 1 126 ? 0.064 1.762 -12.937 1.00 98.31 126 TYR A C 1
ATOM 910 O O . TYR A 1 126 ? -0.462 2.830 -12.625 1.00 98.31 126 TYR A O 1
ATOM 918 N N . ASP A 1 127 ? -0.609 0.729 -13.445 1.00 98.25 127 ASP A N 1
ATOM 919 C CA . ASP A 1 127 ? -2.063 0.624 -13.618 1.00 98.25 127 ASP A CA 1
ATOM 920 C C . ASP A 1 127 ? -2.608 -0.395 -12.603 1.00 98.25 127 ASP A C 1
ATOM 922 O O . ASP A 1 127 ? -2.539 -1.598 -12.877 1.00 98.25 127 ASP A O 1
ATOM 926 N N . PRO A 1 128 ? -3.021 0.045 -11.398 1.00 98.12 128 PRO A N 1
ATOM 927 C CA . PRO A 1 128 ? -3.381 -0.855 -10.312 1.00 98.12 128 PRO A CA 1
ATOM 928 C C . PRO A 1 128 ? -4.843 -1.314 -10.371 1.00 98.12 128 PRO A C 1
ATOM 930 O O . PRO A 1 128 ? -5.738 -0.593 -10.807 1.00 98.12 128 PRO A O 1
ATOM 933 N N . ILE A 1 129 ? -5.093 -2.510 -9.847 1.00 98.12 129 ILE A N 1
ATOM 934 C CA . ILE A 1 129 ? -6.431 -3.082 -9.670 1.00 98.12 129 ILE A CA 1
ATOM 935 C C . ILE A 1 129 ? -6.875 -3.038 -8.204 1.00 98.12 129 ILE A C 1
ATOM 937 O O . ILE A 1 129 ? -6.074 -2.806 -7.292 1.00 98.12 129 ILE A O 1
ATOM 941 N N . ALA A 1 130 ? -8.151 -3.341 -7.973 1.00 98.31 130 ALA A N 1
ATOM 942 C CA . ALA A 1 130 ? -8.713 -3.466 -6.636 1.00 98.31 130 ALA A CA 1
ATOM 943 C C . ALA A 1 130 ? -7.894 -4.411 -5.733 1.00 98.31 130 ALA A C 1
ATOM 945 O O . ALA A 1 130 ? -7.559 -5.542 -6.095 1.00 98.31 130 ALA A O 1
ATOM 946 N N . GLY A 1 131 ? -7.624 -3.951 -4.515 1.00 98.44 131 GLY A N 1
ATOM 947 C CA . GLY A 1 131 ? -6.846 -4.636 -3.489 1.00 98.44 131 GLY A CA 1
ATOM 948 C C . GLY A 1 131 ? -5.346 -4.347 -3.529 1.00 98.44 131 GLY A C 1
ATOM 949 O O . GLY A 1 131 ? -4.639 -4.790 -2.623 1.00 98.44 131 GLY A O 1
ATOM 950 N N . GLU A 1 132 ? -4.824 -3.638 -4.532 1.00 98.62 132 GLU A N 1
ATOM 951 C CA . GLU A 1 132 ? -3.394 -3.339 -4.593 1.00 98.62 132 GLU A CA 1
ATOM 952 C C . GLU A 1 132 ? -2.982 -2.214 -3.642 1.00 98.62 132 GLU A C 1
ATOM 954 O O . GLU A 1 132 ? -3.624 -1.168 -3.540 1.00 98.62 132 GLU A O 1
ATOM 959 N N . ALA A 1 133 ? -1.858 -2.444 -2.965 1.00 98.62 133 ALA A N 1
ATOM 960 C CA . ALA A 1 133 ? -1.133 -1.443 -2.211 1.00 98.62 133 ALA A CA 1
ATOM 961 C C . ALA A 1 133 ? -0.025 -0.847 -3.088 1.00 98.62 133 ALA A C 1
ATOM 963 O O . ALA A 1 133 ? 0.765 -1.577 -3.700 1.00 98.62 133 ALA A O 1
ATOM 964 N N . VAL A 1 134 ? 0.069 0.478 -3.112 1.00 98.75 134 VAL A N 1
ATOM 965 C CA . VAL A 1 134 ? 1.072 1.240 -3.859 1.00 98.75 134 VAL A CA 1
ATOM 966 C C . VAL A 1 134 ? 1.706 2.308 -2.975 1.00 98.75 134 VAL A C 1
ATOM 968 O O . VAL A 1 134 ? 1.128 2.744 -1.984 1.00 98.75 134 VAL A O 1
ATOM 971 N N . LEU A 1 135 ? 2.890 2.770 -3.361 1.00 98.50 135 LEU A N 1
ATOM 972 C CA . LEU A 1 135 ? 3.499 3.979 -2.823 1.00 98.50 135 LEU A CA 1
ATOM 973 C C . LEU A 1 135 ? 3.364 5.097 -3.856 1.00 98.50 135 LEU A C 1
ATOM 975 O O . LEU A 1 135 ? 3.853 4.944 -4.975 1.00 98.50 135 LEU A O 1
ATOM 979 N N . TYR A 1 136 ? 2.790 6.239 -3.483 1.00 97.62 136 TYR A N 1
ATOM 980 C CA . TYR A 1 136 ? 2.952 7.451 -4.285 1.00 97.62 136 TYR A CA 1
ATOM 981 C C . TYR A 1 136 ? 4.368 7.997 -4.091 1.00 97.62 136 TYR A C 1
ATOM 983 O O . TYR A 1 136 ? 4.688 8.575 -3.055 1.00 97.62 136 TYR A O 1
ATOM 991 N N . ALA A 1 137 ? 5.229 7.856 -5.097 1.00 95.00 137 ALA A N 1
ATOM 992 C CA . ALA A 1 137 ? 6.642 8.227 -5.011 1.00 95.00 137 ALA A CA 1
ATOM 993 C C . ALA A 1 137 ? 6.858 9.728 -4.753 1.00 95.00 137 ALA A C 1
ATOM 995 O O . ALA A 1 137 ? 7.850 10.120 -4.149 1.00 95.00 137 ALA A O 1
ATOM 996 N N . LYS A 1 138 ? 5.928 10.576 -5.205 1.00 92.56 138 LYS A N 1
ATOM 997 C CA . LYS A 1 138 ? 6.015 12.036 -5.066 1.00 92.56 138 LYS A CA 1
ATOM 998 C C . LYS A 1 138 ? 5.672 12.547 -3.666 1.00 92.56 138 LYS A C 1
ATOM 1000 O O . LYS A 1 138 ? 6.217 13.564 -3.243 1.00 92.56 138 LYS A O 1
ATOM 1005 N N . TRP A 1 139 ? 4.726 11.892 -3.002 1.00 95.38 139 TRP A N 1
ATOM 1006 C CA . TRP A 1 139 ? 4.191 12.299 -1.699 1.00 95.38 139 TRP A CA 1
ATOM 1007 C C . TRP A 1 139 ? 4.637 11.370 -0.566 1.00 95.38 139 TRP A C 1
ATOM 1009 O O . TRP A 1 139 ? 4.408 11.681 0.597 1.00 95.38 139 TRP A O 1
ATOM 1019 N N . GLU A 1 140 ? 5.311 10.271 -0.915 1.00 95.69 140 GLU A N 1
ATOM 1020 C CA . GLU A 1 140 ? 5.915 9.302 -0.002 1.00 95.69 140 GLU A CA 1
ATOM 1021 C C . GLU A 1 140 ? 4.904 8.724 0.992 1.00 95.69 140 GLU A C 1
ATOM 1023 O O . GLU A 1 140 ? 5.218 8.493 2.154 1.00 95.69 140 GLU A O 1
ATOM 1028 N N . ASN A 1 141 ? 3.681 8.485 0.527 1.00 97.44 141 ASN A N 1
ATOM 1029 C CA . ASN A 1 141 ? 2.602 7.896 1.306 1.00 97.44 141 ASN A CA 1
ATOM 1030 C C . ASN A 1 141 ? 2.153 6.564 0.699 1.00 97.44 141 ASN A C 1
ATOM 1032 O O . ASN A 1 141 ? 2.216 6.354 -0.519 1.00 97.44 141 ASN A O 1
ATOM 1036 N N . LEU A 1 142 ? 1.693 5.668 1.568 1.00 98.31 142 LEU A N 1
ATOM 1037 C CA . LEU A 1 142 ? 1.136 4.386 1.167 1.00 98.31 142 LEU A CA 1
ATOM 1038 C C . LEU A 1 142 ? -0.345 4.565 0.828 1.00 98.31 142 LEU A C 1
ATOM 1040 O O . LEU A 1 142 ? -1.060 5.320 1.491 1.00 98.31 142 LEU A O 1
ATOM 1044 N N . VAL A 1 143 ? -0.796 3.856 -0.199 1.00 98.56 143 VAL A N 1
ATOM 1045 C CA . VAL A 1 143 ? -2.192 3.837 -0.631 1.00 98.56 143 VAL A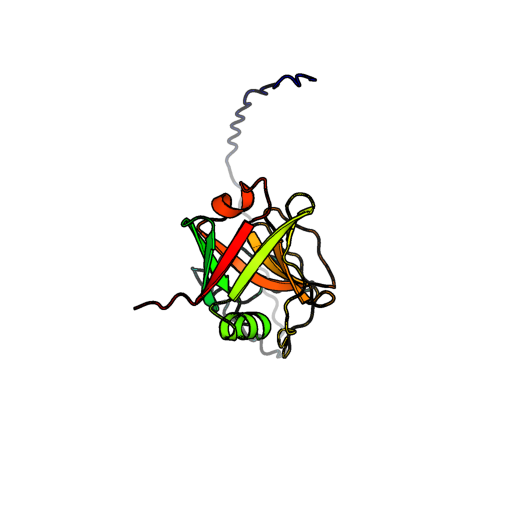 CA 1
ATOM 1046 C C . VAL A 1 143 ? -2.628 2.410 -0.884 1.00 98.56 143 VAL A C 1
ATOM 1048 O O . VAL A 1 143 ? -1.859 1.614 -1.414 1.00 98.56 143 VAL A O 1
ATOM 1051 N N . ILE A 1 144 ? -3.856 2.088 -0.495 1.00 98.62 144 ILE A N 1
ATOM 1052 C CA . ILE A 1 144 ? -4.525 0.839 -0.839 1.00 98.62 144 ILE A CA 1
ATOM 1053 C C . ILE A 1 144 ? -5.766 1.196 -1.641 1.00 98.62 144 ILE A C 1
ATOM 1055 O O . ILE A 1 144 ? -6.649 1.904 -1.151 1.00 98.62 144 ILE A O 1
ATOM 1059 N N . PHE A 1 145 ? -5.836 0.688 -2.865 1.00 98.69 145 PHE A N 1
ATOM 1060 C CA . PHE A 1 145 ? -7.010 0.855 -3.704 1.00 98.69 145 PHE A CA 1
ATOM 1061 C C . PHE A 1 145 ? -8.004 -0.269 -3.428 1.00 98.69 145 PHE A C 1
ATOM 1063 O O . PHE A 1 145 ? -7.637 -1.441 -3.450 1.00 98.69 145 PHE A O 1
ATOM 1070 N N . THR A 1 146 ? -9.263 0.057 -3.146 1.00 98.25 146 THR A N 1
ATOM 1071 C CA . THR A 1 146 ? -10.342 -0.936 -2.965 1.00 98.25 146 THR A CA 1
ATOM 1072 C C . THR A 1 146 ? -11.174 -1.134 -4.235 1.00 98.25 146 THR A C 1
ATOM 1074 O O . THR A 1 146 ? -11.997 -2.047 -4.294 1.00 98.25 146 THR A O 1
ATOM 1077 N N . GLU A 1 147 ? -10.892 -0.343 -5.272 1.00 97.62 147 GLU A N 1
ATOM 1078 C CA . GLU A 1 147 ? -11.439 -0.436 -6.627 1.00 97.62 147 GLU A CA 1
ATOM 1079 C C . GLU A 1 147 ? -10.309 -0.383 -7.670 1.00 97.62 147 GLU A C 1
ATOM 1081 O O . GLU A 1 147 ? -9.157 -0.103 -7.335 1.00 97.62 147 GLU A O 1
ATOM 1086 N N . ASP A 1 148 ? -10.627 -0.669 -8.935 1.00 97.38 148 ASP A N 1
ATOM 1087 C CA . ASP A 1 148 ? -9.675 -0.503 -10.038 1.00 97.38 148 ASP A CA 1
ATOM 1088 C C . ASP A 1 148 ? -9.421 0.988 -10.281 1.00 97.38 148 ASP A C 1
ATOM 1090 O O . ASP A 1 148 ? -10.368 1.769 -10.408 1.00 97.38 148 ASP A O 1
ATOM 1094 N N . MET A 1 149 ? -8.152 1.376 -10.408 1.00 96.88 149 MET A N 1
ATOM 1095 C CA . MET A 1 149 ? -7.775 2.766 -10.660 1.00 96.88 149 MET A CA 1
ATOM 1096 C C . MET A 1 149 ? -7.084 2.903 -12.010 1.00 96.88 149 MET A C 1
ATOM 1098 O O . MET A 1 149 ? -6.425 1.974 -12.465 1.00 96.88 149 MET A O 1
ATOM 1102 N N . PRO A 1 150 ? -7.205 4.064 -12.674 1.00 96.44 150 PRO A N 1
ATOM 1103 C CA . PRO A 1 150 ? -6.471 4.300 -13.903 1.00 96.44 150 PRO A CA 1
ATOM 1104 C C . PRO A 1 150 ? -4.965 4.373 -13.639 1.00 96.44 150 PRO A C 1
ATOM 1106 O O . PRO A 1 150 ? -4.523 4.841 -12.587 1.00 96.44 150 PRO A O 1
ATOM 1109 N N . TYR A 1 151 ? -4.193 4.024 -14.665 1.00 97.75 151 TYR A N 1
ATOM 1110 C CA . TYR A 1 151 ? -2.760 4.281 -14.739 1.00 97.75 151 TYR A CA 1
ATOM 1111 C C . TYR A 1 151 ? -2.341 5.639 -14.155 1.00 97.75 151 TYR A C 1
ATOM 1113 O O . TYR A 1 151 ? -2.881 6.692 -14.516 1.00 97.75 151 TYR A O 1
ATOM 1121 N N . SER A 1 152 ? -1.299 5.605 -13.324 1.00 97.50 152 SER A N 1
ATOM 1122 C CA . SER A 1 152 ? -0.662 6.781 -12.741 1.00 97.50 152 SER A CA 1
ATOM 1123 C C . SER A 1 152 ? 0.855 6.722 -12.905 1.00 97.50 152 SER A C 1
ATOM 1125 O O . SER A 1 152 ? 1.490 5.704 -12.633 1.00 97.50 152 SER A O 1
ATOM 1127 N N . GLU A 1 153 ? 1.446 7.847 -13.316 1.00 97.62 153 GLU A N 1
ATOM 1128 C CA . GLU A 1 153 ? 2.902 8.030 -13.443 1.00 97.62 153 GLU A CA 1
ATOM 1129 C C . GLU A 1 153 ? 3.608 8.201 -12.091 1.00 97.62 153 GLU A C 1
ATOM 1131 O O . GLU A 1 153 ? 4.834 8.223 -12.048 1.00 97.62 153 GLU A O 1
ATOM 1136 N N . ASP A 1 154 ? 2.851 8.330 -10.998 1.00 96.88 154 ASP A N 1
ATOM 1137 C CA . ASP A 1 154 ? 3.376 8.710 -9.685 1.00 96.88 154 ASP A CA 1
ATOM 1138 C C . ASP A 1 154 ? 3.431 7.540 -8.687 1.00 96.88 154 ASP A C 1
ATOM 1140 O O . ASP A 1 154 ? 3.931 7.718 -7.575 1.00 96.88 154 ASP A O 1
ATOM 1144 N N . VAL A 1 155 ? 2.937 6.350 -9.049 1.00 98.19 155 VAL A N 1
ATOM 1145 C CA . VAL A 1 155 ? 2.799 5.215 -8.119 1.00 98.19 155 VAL A CA 1
ATOM 1146 C C . VAL A 1 155 ? 3.769 4.071 -8.416 1.00 98.19 155 VAL A C 1
ATOM 1148 O O . VAL A 1 155 ? 4.034 3.741 -9.572 1.00 98.19 155 VAL A O 1
ATOM 1151 N N . VAL A 1 156 ? 4.276 3.445 -7.353 1.00 98.31 156 VAL A N 1
ATOM 1152 C CA . VAL A 1 156 ? 5.106 2.231 -7.379 1.00 98.31 156 VAL A CA 1
ATOM 1153 C C . VAL A 1 156 ? 4.324 1.095 -6.711 1.00 98.31 156 VAL A C 1
ATOM 1155 O O . VAL A 1 156 ? 3.877 1.273 -5.576 1.00 98.31 156 VAL A O 1
ATOM 1158 N N . PRO A 1 157 ? 4.153 -0.073 -7.355 1.00 98.19 157 PRO A N 1
ATOM 1159 C CA . PRO A 1 157 ? 3.406 -1.179 -6.764 1.00 98.19 157 PRO A CA 1
ATOM 1160 C C . PRO A 1 157 ? 4.170 -1.802 -5.586 1.00 98.19 157 PRO A C 1
ATOM 1162 O O . PRO A 1 157 ? 5.354 -2.117 -5.698 1.00 98.19 157 PRO A O 1
ATOM 1165 N N . ILE A 1 158 ? 3.488 -2.017 -4.459 1.00 98.44 158 ILE A N 1
ATOM 1166 C CA . ILE A 1 158 ? 4.066 -2.586 -3.229 1.00 98.44 158 ILE A CA 1
ATOM 1167 C C . ILE A 1 158 ? 3.585 -4.020 -3.003 1.00 98.44 158 ILE A C 1
ATOM 1169 O O . ILE A 1 158 ? 4.376 -4.902 -2.665 1.00 98.44 158 ILE A O 1
ATOM 1173 N N . GLY A 1 159 ? 2.297 -4.278 -3.205 1.00 98.12 159 GLY A N 1
ATOM 1174 C CA . GLY A 1 159 ? 1.722 -5.602 -3.021 1.00 98.12 159 GLY A CA 1
ATOM 1175 C C . GLY A 1 159 ? 0.228 -5.624 -3.280 1.00 98.12 159 GLY A C 1
ATOM 1176 O O . GLY A 1 159 ? -0.342 -4.663 -3.787 1.00 98.12 159 GLY A O 1
ATOM 1177 N N . VAL A 1 160 ? -0.412 -6.720 -2.895 1.00 98.50 160 VAL A N 1
ATOM 1178 C CA . VAL A 1 160 ? -1.852 -6.925 -3.053 1.00 98.50 160 VAL A CA 1
ATOM 1179 C C . VAL A 1 160 ? -2.438 -7.566 -1.804 1.00 98.50 160 VAL A C 1
ATOM 1181 O O . VAL A 1 160 ? -1.850 -8.481 -1.225 1.00 98.50 160 VAL A O 1
ATOM 1184 N N . VAL A 1 161 ? -3.601 -7.086 -1.374 1.00 98.38 161 VAL A N 1
ATOM 1185 C CA . VAL A 1 161 ? -4.373 -7.686 -0.289 1.00 98.38 161 VAL A CA 1
ATOM 1186 C C . VAL A 1 161 ? -4.928 -9.029 -0.763 1.00 98.38 161 VAL A C 1
ATOM 1188 O O . VAL A 1 161 ? -5.753 -9.098 -1.670 1.00 98.38 161 VAL A O 1
ATOM 1191 N N . ILE A 1 162 ? -4.476 -10.113 -0.135 1.00 97.31 162 ILE A N 1
ATOM 1192 C CA . ILE A 1 162 ? -4.891 -11.492 -0.444 1.00 97.31 162 ILE A CA 1
ATOM 1193 C C . ILE A 1 162 ? -5.940 -12.037 0.534 1.00 97.31 162 ILE A C 1
ATOM 1195 O O . ILE A 1 162 ? -6.522 -13.091 0.285 1.00 97.31 162 ILE A O 1
ATOM 1199 N N . SER A 1 163 ? -6.176 -11.341 1.649 1.00 97.88 163 SER A N 1
ATOM 1200 C CA . SER A 1 163 ? -7.217 -11.656 2.633 1.00 97.88 163 SER A CA 1
ATOM 1201 C C . SER A 1 163 ? -7.582 -10.407 3.433 1.00 97.88 163 SER A C 1
ATOM 1203 O O . SER A 1 163 ? -6.690 -9.640 3.787 1.00 97.88 163 SER A O 1
ATOM 1205 N N . GLY A 1 164 ? -8.864 -10.225 3.758 1.00 97.94 164 GLY A N 1
ATOM 1206 C CA . GLY A 1 164 ? -9.338 -9.129 4.613 1.00 97.94 164 GLY A CA 1
ATOM 1207 C C . GLY A 1 164 ? -9.516 -7.780 3.908 1.00 97.94 164 GLY A C 1
ATOM 1208 O O . GLY A 1 164 ? -9.515 -6.749 4.571 1.00 97.94 164 GLY A O 1
ATOM 1209 N N . LEU A 1 165 ? -9.670 -7.742 2.578 1.00 98.19 165 LEU A N 1
ATOM 1210 C CA . LEU A 1 165 ? -9.941 -6.481 1.866 1.00 98.19 165 LEU A CA 1
ATOM 1211 C C . LEU A 1 165 ? -11.234 -5.812 2.364 1.00 98.19 165 LEU A C 1
ATOM 1213 O O . LEU A 1 165 ? -11.298 -4.594 2.482 1.00 98.19 165 LEU A O 1
ATOM 1217 N N . ASP A 1 166 ? -12.235 -6.614 2.721 1.00 97.75 166 ASP A N 1
ATOM 1218 C CA . ASP A 1 166 ? -13.498 -6.158 3.294 1.00 97.75 166 ASP A CA 1
ATOM 1219 C C . ASP A 1 166 ? -13.337 -5.498 4.671 1.00 97.75 166 ASP A C 1
ATOM 1221 O O . ASP A 1 166 ? -14.137 -4.633 5.025 1.00 97.75 166 ASP A O 1
ATOM 1225 N N . VAL A 1 167 ? -12.295 -5.844 5.432 1.00 97.88 167 VAL A N 1
ATOM 1226 C CA . VAL A 1 167 ? -12.005 -5.213 6.730 1.00 97.88 167 VAL A CA 1
ATOM 1227 C C . VAL A 1 167 ? -11.688 -3.732 6.543 1.00 97.88 167 VAL A C 1
ATOM 1229 O O . VAL A 1 167 ? -12.174 -2.908 7.313 1.00 97.88 167 VAL A O 1
ATOM 1232 N N . ILE A 1 168 ? -10.910 -3.382 5.513 1.00 97.50 168 ILE A N 1
ATOM 1233 C CA . ILE A 1 168 ? -10.540 -1.989 5.222 1.00 97.50 168 ILE A CA 1
ATOM 1234 C C . ILE A 1 168 ? -11.566 -1.286 4.330 1.00 97.50 168 ILE A C 1
ATOM 1236 O O . ILE A 1 168 ? -11.863 -0.121 4.566 1.00 97.50 168 ILE A O 1
ATOM 1240 N N . SER A 1 169 ? -12.179 -1.979 3.363 1.00 96.50 169 SER A N 1
ATOM 1241 C CA . SER A 1 169 ? -13.146 -1.355 2.448 1.00 96.50 169 SER A CA 1
ATOM 1242 C C . SER A 1 169 ? -14.489 -1.026 3.105 1.00 96.50 169 SER A C 1
ATOM 1244 O O . SER A 1 169 ? -15.271 -0.265 2.547 1.00 96.50 169 SER A O 1
ATOM 1246 N N . ASN A 1 170 ? -14.796 -1.622 4.262 1.00 95.44 170 ASN A N 1
ATOM 1247 C CA . ASN A 1 170 ? -16.005 -1.315 5.029 1.00 95.44 170 ASN A CA 1
ATOM 1248 C C . ASN A 1 170 ? -15.787 -0.232 6.099 1.00 95.44 170 ASN A C 1
ATOM 1250 O O . ASN A 1 170 ? -16.747 0.116 6.794 1.00 95.44 170 ASN A O 1
ATOM 1254 N N . GLN A 1 171 ? -14.563 0.283 6.267 1.00 94.88 171 GLN A N 1
ATOM 1255 C CA . GLN A 1 171 ? -14.314 1.386 7.195 1.00 94.88 171 GLN A CA 1
ATOM 1256 C C . GLN A 1 171 ? -15.013 2.648 6.685 1.00 94.88 171 GLN A C 1
ATOM 1258 O O . GLN A 1 171 ? -14.926 2.994 5.512 1.00 94.88 171 GLN A O 1
ATOM 1263 N N . THR A 1 172 ? -15.736 3.328 7.573 1.00 93.31 172 THR A N 1
ATOM 1264 C CA . THR A 1 172 ? -16.430 4.592 7.261 1.00 93.31 172 THR A CA 1
ATOM 1265 C C . THR A 1 172 ? -15.787 5.802 7.932 1.00 93.31 172 THR A C 1
ATOM 1267 O O . THR A 1 172 ? -16.254 6.924 7.755 1.00 93.31 172 THR A O 1
ATOM 1270 N N . GLU A 1 173 ? -14.780 5.560 8.764 1.00 96.44 173 GLU A N 1
ATOM 1271 C CA . GLU A 1 173 ? -14.000 6.554 9.495 1.00 96.44 173 GLU A CA 1
ATOM 1272 C C . GLU A 1 173 ? -12.516 6.219 9.311 1.00 96.44 173 GLU A C 1
ATOM 1274 O O . GLU A 1 173 ? -12.173 5.082 8.969 1.00 96.44 173 GLU A O 1
ATOM 1279 N N . ASP A 1 174 ? -11.650 7.201 9.553 1.00 98.19 174 ASP A N 1
ATOM 1280 C CA . ASP A 1 174 ? -10.203 6.999 9.561 1.00 98.19 174 ASP A CA 1
ATOM 1281 C C . ASP A 1 174 ? -9.824 5.906 10.571 1.00 98.19 174 ASP A C 1
ATOM 1283 O O . ASP A 1 174 ? -10.417 5.790 11.650 1.00 98.19 174 ASP A O 1
ATOM 1287 N N . PHE A 1 175 ? -8.812 5.108 10.241 1.00 97.94 175 PHE A N 1
ATOM 1288 C CA . PHE A 1 175 ? -8.389 3.985 11.071 1.00 97.94 175 PHE A CA 1
ATOM 1289 C C . PHE A 1 175 ? -6.871 3.872 11.142 1.00 97.94 175 PHE A C 1
ATOM 1291 O O . PHE A 1 175 ? -6.144 4.297 10.248 1.00 97.94 175 PHE A O 1
ATOM 1298 N N . THR A 1 176 ? -6.385 3.252 12.213 1.00 97.88 176 THR A N 1
ATOM 1299 C CA . THR A 1 176 ? -4.968 2.925 12.379 1.00 97.88 176 THR A CA 1
ATOM 1300 C C . THR A 1 176 ? -4.742 1.445 12.104 1.00 97.88 176 THR A C 1
ATOM 1302 O O . THR A 1 176 ? -5.567 0.597 12.453 1.00 97.88 176 THR A O 1
ATOM 1305 N N . ALA A 1 177 ? -3.604 1.137 11.495 1.00 97.62 177 ALA A N 1
ATOM 1306 C CA . ALA A 1 177 ? -3.153 -0.202 11.187 1.00 97.62 177 ALA A CA 1
ATOM 1307 C C . ALA A 1 177 ? -1.692 -0.375 11.610 1.00 97.62 177 ALA A C 1
ATOM 1309 O O . ALA A 1 177 ? -0.855 0.478 11.324 1.00 97.62 177 ALA A O 1
ATOM 1310 N N . ILE A 1 178 ? -1.365 -1.498 12.248 1.00 97.19 178 ILE A N 1
ATOM 1311 C CA . ILE A 1 178 ? 0.032 -1.883 12.495 1.00 97.19 178 ILE A CA 1
ATOM 1312 C C . ILE A 1 178 ? 0.445 -2.878 11.415 1.00 97.19 178 ILE A C 1
ATOM 1314 O O . ILE A 1 178 ? -0.139 -3.959 11.328 1.00 97.19 178 ILE A O 1
ATOM 1318 N N . LEU A 1 179 ? 1.429 -2.502 10.597 1.00 97.69 179 LEU A N 1
ATOM 1319 C CA . LEU A 1 179 ? 2.055 -3.363 9.601 1.00 97.69 179 LEU A CA 1
ATOM 1320 C C . LEU A 1 179 ? 3.110 -4.251 10.258 1.00 97.69 179 LEU A C 1
ATOM 1322 O O . LEU A 1 179 ? 4.060 -3.747 10.855 1.00 97.69 179 LEU A O 1
ATOM 1326 N N . GLU A 1 180 ? 2.999 -5.560 10.071 1.00 97.62 180 GLU A N 1
ATOM 1327 C CA . GLU A 1 180 ? 3.971 -6.545 10.546 1.00 97.62 180 GLU A CA 1
ATOM 1328 C C . GLU A 1 180 ? 4.350 -7.523 9.433 1.00 97.62 180 GLU A C 1
ATOM 1330 O O . GLU A 1 180 ? 3.522 -7.880 8.591 1.00 97.62 180 GLU A O 1
ATOM 1335 N N . GLN A 1 181 ? 5.594 -8.008 9.439 1.00 96.50 181 GLN A N 1
ATOM 1336 C CA . GLN A 1 181 ? 5.974 -9.136 8.596 1.00 96.50 181 GLN A CA 1
ATOM 1337 C C . GLN A 1 181 ? 5.327 -10.428 9.118 1.00 96.50 181 GLN A C 1
ATOM 1339 O O . GLN A 1 181 ? 5.391 -10.726 10.309 1.00 96.50 181 GLN A O 1
ATOM 1344 N N . VAL A 1 182 ? 4.768 -11.243 8.220 1.00 95.25 182 VAL A N 1
ATOM 1345 C CA . VAL A 1 182 ? 4.299 -12.589 8.569 1.00 95.25 182 VAL A CA 1
ATOM 1346 C C . VAL A 1 182 ? 5.479 -13.557 8.482 1.00 95.25 182 VAL A C 1
ATOM 1348 O O . VAL A 1 182 ? 6.036 -13.780 7.405 1.00 95.25 182 VAL A O 1
ATOM 1351 N N . THR A 1 183 ? 5.876 -14.136 9.612 1.00 86.62 183 THR A N 1
ATOM 1352 C CA . THR A 1 183 ? 6.849 -15.234 9.672 1.0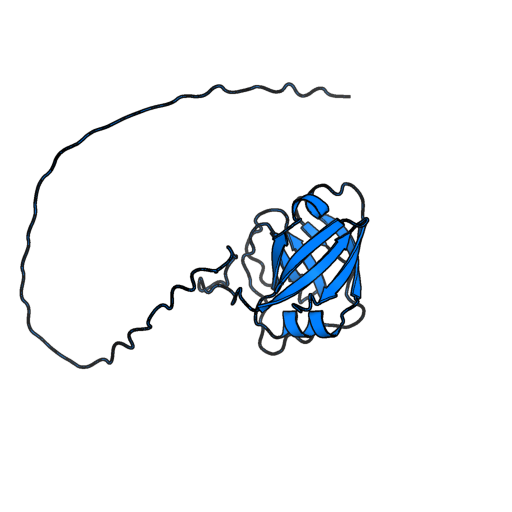0 86.62 183 THR A CA 1
ATOM 1353 C C . THR A 1 183 ? 6.110 -16.566 9.571 1.00 86.62 183 THR A C 1
ATOM 1355 O O . THR A 1 183 ? 5.324 -16.893 10.456 1.00 86.62 183 THR A O 1
ATOM 1358 N N . GLU A 1 184 ? 6.329 -17.324 8.494 1.00 67.25 184 GLU A N 1
ATOM 1359 C CA . GLU A 1 184 ? 5.870 -18.718 8.422 1.00 67.25 184 GLU A CA 1
ATOM 1360 C C . GLU A 1 184 ? 6.788 -19.567 9.327 1.00 67.25 184 GLU A C 1
ATOM 1362 O O . GLU A 1 184 ? 8.004 -19.574 9.120 1.00 67.25 184 GLU A O 1
ATOM 1367 N N . GLU A 1 185 ? 6.224 -20.194 10.368 1.00 49.81 185 GLU A N 1
ATOM 1368 C CA . GLU A 1 185 ? 6.926 -21.138 11.265 1.00 49.81 185 GLU A CA 1
ATOM 1369 C C . GLU A 1 185 ? 7.021 -22.556 10.681 1.00 49.81 185 GLU A C 1
ATOM 1371 O O . GLU A 1 185 ? 6.050 -23.006 10.027 1.00 49.81 185 GLU A O 1
#

Foldseek 3Di:
DDDDDDDDDDDDDDDDDDDDDDDDDDDDDDDDDDDDPPPPPPPPPPVDDDDWWAFPVRHGFAQQAFKKWKQWPNDIWIWRWTPFQQLVQVQVPPQDKFKWDDPDQQKTKTQADPDAGDRPPFFAKIFTAAQWWWAQNVRNIIIHGNGGDGIDRRITTTTGTPDCSVVVNVDPGMTMITMHTDDDD

Solvent-accessible surface area (backbone atoms only — not comparable to full-atom values): 11374 Å² total; per-residue (Å²): 143,79,91,79,84,86,81,85,83,79,87,82,89,82,90,80,90,83,86,85,89,82,90,79,92,80,91,80,92,78,91,82,88,79,94,70,90,76,76,75,76,75,75,77,76,65,94,72,67,63,94,73,37,31,34,94,82,74,45,61,75,50,62,78,42,58,46,32,31,34,42,44,96,87,43,70,26,33,30,42,21,27,70,46,48,42,31,51,43,54,54,74,52,45,76,37,84,44,53,34,37,76,79,47,97,45,34,37,31,37,64,60,48,96,62,78,70,52,38,80,86,66,64,53,36,33,28,45,33,54,33,27,28,29,32,34,70,88,64,41,19,50,34,38,25,65,36,71,49,77,68,36,71,48,28,33,83,26,28,33,50,78,41,42,57,67,69,63,68,66,55,90,63,70,47,57,30,43,35,35,72,58,80,88,128